Protein AF-0000000072069806 (afdb_homodimer)

Structure (mmCIF, N/CA/C/O backbone):
data_AF-0000000072069806-model_v1
#
loop_
_entity.id
_entity.type
_entity.pdbx_description
1 polymer 'Germin-like protein'
#
loop_
_atom_site.group_PDB
_atom_site.id
_atom_site.type_symbol
_atom_site.label_atom_id
_atom_site.label_alt_id
_atom_site.label_comp_id
_atom_site.label_asym_id
_atom_site.label_entity_id
_atom_site.label_seq_id
_atom_site.pdbx_PDB_ins_code
_atom_site.Cartn_x
_atom_site.Cartn_y
_atom_site.Cartn_z
_atom_site.occupancy
_atom_site.B_iso_or_equiv
_atom_site.auth_seq_id
_atom_site.auth_comp_id
_atom_site.auth_asym_id
_atom_site.auth_atom_id
_atom_site.pdbx_PDB_model_num
ATOM 1 N N . MET A 1 1 ? -45.062 -31.734 -32.281 1 33.22 1 MET A N 1
ATOM 2 C CA . MET A 1 1 ? -43.812 -31.031 -32.562 1 33.22 1 MET A CA 1
ATOM 3 C C . MET A 1 1 ? -43.281 -30.328 -31.344 1 33.22 1 MET A C 1
ATOM 5 O O . MET A 1 1 ? -43.906 -29.359 -30.859 1 33.22 1 MET A O 1
ATOM 9 N N . ALA A 1 2 ? -42.625 -31.078 -30.438 1 36.25 2 ALA A N 1
ATOM 10 C CA . ALA A 1 2 ? -42.062 -30.656 -29.156 1 36.25 2 ALA A CA 1
ATOM 11 C C . ALA A 1 2 ? -40.969 -29.625 -29.344 1 36.25 2 ALA A C 1
ATOM 13 O O . ALA A 1 2 ? -39.969 -29.875 -30 1 36.25 2 ALA A O 1
ATOM 14 N N . GLU A 1 3 ? -41.25 -28.344 -29.344 1 34.81 3 GLU A N 1
ATOM 15 C CA . GLU A 1 3 ? -40.281 -27.266 -29.375 1 34.81 3 GLU A CA 1
ATOM 16 C C . GLU A 1 3 ? -39.281 -27.391 -28.203 1 34.81 3 GLU A C 1
ATOM 18 O O . GLU A 1 3 ? -39.688 -27.422 -27.047 1 34.81 3 GLU A O 1
ATOM 23 N N . LYS A 1 4 ? -38.125 -28.062 -28.406 1 36.06 4 LYS A N 1
ATOM 24 C CA . LYS A 1 4 ? -36.969 -28 -27.5 1 36.06 4 LYS A CA 1
ATOM 25 C C . LYS A 1 4 ? -36.625 -26.562 -27.141 1 36.06 4 LYS A C 1
ATOM 27 O O . LYS A 1 4 ? -36.375 -25.734 -28.031 1 36.06 4 LYS A O 1
ATOM 32 N N . ILE A 1 5 ? -37.281 -26 -26.188 1 34.38 5 ILE A N 1
ATOM 33 C CA . ILE A 1 5 ? -36.781 -24.734 -25.641 1 34.38 5 ILE A CA 1
ATOM 34 C C . ILE A 1 5 ? -35.344 -24.891 -25.234 1 34.38 5 ILE A C 1
ATOM 36 O O . ILE A 1 5 ? -35 -25.672 -24.344 1 34.38 5 ILE A O 1
ATOM 40 N N . GLY A 1 6 ? -34.375 -24.922 -26.156 1 32.91 6 GLY A N 1
ATOM 41 C CA . GLY A 1 6 ? -32.969 -24.812 -25.828 1 32.91 6 GLY A CA 1
ATOM 42 C C . GLY A 1 6 ? -32.625 -23.641 -24.922 1 32.91 6 GLY A C 1
ATOM 43 O O . GLY A 1 6 ? -32.812 -22.484 -25.328 1 32.91 6 GLY A O 1
ATOM 44 N N . GLY A 1 7 ? -32.906 -23.734 -23.656 1 35.03 7 GLY A N 1
ATOM 45 C CA . GLY A 1 7 ? -32.438 -22.734 -22.703 1 35.03 7 GLY A CA 1
ATOM 46 C C . GLY A 1 7 ? -30.938 -22.469 -22.859 1 35.03 7 GLY A C 1
ATOM 47 O O . GLY A 1 7 ? -30.125 -23.359 -22.672 1 35.03 7 GLY A O 1
ATOM 48 N N . GLN A 1 8 ? -30.516 -21.656 -23.781 1 31.41 8 GLN A N 1
ATOM 49 C CA . GLN A 1 8 ? -29.156 -21.125 -23.781 1 31.41 8 GLN A CA 1
ATOM 50 C C . GLN A 1 8 ? -28.812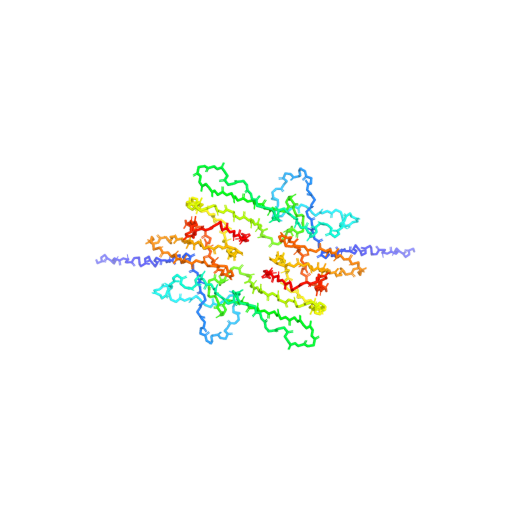 -20.547 -22.406 1 31.41 8 GLN A C 1
ATOM 52 O O . GLN A 1 8 ? -29.344 -19.5 -22.016 1 31.41 8 GLN A O 1
ATOM 57 N N . TYR A 1 9 ? -28.625 -21.344 -21.406 1 33.69 9 TYR A N 1
ATOM 58 C CA . TYR A 1 9 ? -27.938 -20.844 -20.234 1 33.69 9 TYR A CA 1
ATOM 59 C C . TYR A 1 9 ? -26.672 -20.078 -20.625 1 33.69 9 TYR A C 1
ATOM 61 O O . TYR A 1 9 ? -25.781 -20.641 -21.281 1 33.69 9 TYR A O 1
ATOM 69 N N . GLN A 1 10 ? -26.797 -18.875 -21 1 33.03 10 GLN A N 1
ATOM 70 C CA . GLN A 1 10 ? -25.578 -18.062 -21.047 1 33.03 10 GLN A CA 1
ATOM 71 C C . GLN A 1 10 ? -24.797 -18.203 -19.75 1 33.03 10 GLN A C 1
ATOM 73 O O . GLN A 1 10 ? -25.312 -17.906 -18.672 1 33.03 10 GLN A O 1
ATOM 78 N N . LEU A 1 11 ? -23.969 -19.141 -19.578 1 33.16 11 LEU A N 1
ATOM 79 C CA . LEU A 1 11 ? -22.969 -19.188 -18.5 1 33.16 11 LEU A CA 1
ATOM 80 C C . LEU A 1 11 ? -22.359 -17.812 -18.266 1 33.16 11 LEU A C 1
ATOM 82 O O . LEU A 1 11 ? -21.641 -17.297 -19.125 1 33.16 11 LEU A O 1
ATOM 86 N N . GLU A 1 12 ? -23.109 -16.938 -17.781 1 39.78 12 GLU A N 1
ATOM 87 C CA . GLU A 1 12 ? -22.406 -15.75 -17.312 1 39.78 12 GLU A CA 1
ATOM 88 C C . GLU A 1 12 ? -21.078 -16.109 -16.656 1 39.78 12 GLU A C 1
ATOM 90 O O . GLU A 1 12 ? -21.047 -16.734 -15.594 1 39.78 12 GLU A O 1
ATOM 95 N N . THR A 1 13 ? -20.141 -16.484 -17.453 1 40.59 13 THR A N 1
ATOM 96 C CA . THR A 1 13 ? -18.797 -16.734 -16.922 1 40.59 13 THR A CA 1
ATOM 97 C C . THR A 1 13 ? -18.391 -15.633 -15.953 1 40.59 13 THR A C 1
ATOM 99 O O . THR A 1 13 ? -18.297 -14.461 -16.328 1 40.59 13 THR A O 1
ATOM 102 N N . VAL A 1 14 ? -18.828 -15.648 -14.781 1 51.5 14 VAL A N 1
ATOM 103 C CA . VAL A 1 14 ? -18.328 -14.766 -13.727 1 51.5 14 VAL A CA 1
ATOM 104 C C . VAL A 1 14 ? -16.812 -14.68 -13.805 1 51.5 14 VAL A C 1
ATOM 106 O O . VAL A 1 14 ? -16.125 -15.703 -13.727 1 51.5 14 VAL A O 1
ATOM 109 N N . LEU A 1 15 ? -16.344 -13.688 -14.484 1 66.44 15 LEU A N 1
ATOM 110 C CA . LEU A 1 15 ? -14.906 -13.453 -14.57 1 66.44 15 LEU A CA 1
ATOM 111 C C . LEU A 1 15 ? -14.305 -13.242 -13.188 1 66.44 15 LEU A C 1
ATOM 113 O O . LEU A 1 15 ? -14.781 -12.414 -12.414 1 66.44 15 LEU A O 1
ATOM 117 N N . ASP A 1 16 ? -13.383 -14.078 -12.828 1 75.38 16 ASP A N 1
ATOM 118 C CA . ASP A 1 16 ? -12.688 -13.969 -11.547 1 75.38 16 ASP A CA 1
ATOM 119 C C . ASP A 1 16 ? -11.945 -12.641 -11.445 1 75.38 16 ASP A C 1
ATOM 121 O O . ASP A 1 16 ? -11.797 -12.086 -10.352 1 75.38 16 ASP A O 1
ATOM 125 N N . THR A 1 17 ? -11.438 -12.227 -12.609 1 77.88 17 THR A N 1
ATOM 126 C CA . THR A 1 17 ? -10.633 -11.008 -12.641 1 77.88 17 THR A CA 1
ATOM 127 C C . THR A 1 17 ? -11.008 -10.156 -13.844 1 77.88 17 THR A C 1
ATOM 129 O O . THR A 1 17 ? -11.586 -10.648 -14.82 1 77.88 17 THR A O 1
ATOM 132 N N . CYS A 1 18 ? -10.781 -8.836 -13.766 1 79.94 18 CYS A N 1
ATOM 133 C CA . CYS A 1 18 ? -11.016 -7.902 -14.867 1 79.94 18 CYS A CA 1
ATOM 134 C C . CYS A 1 18 ? -9.812 -6.988 -15.07 1 79.94 18 CYS A C 1
ATOM 136 O O . CYS A 1 18 ? -9.891 -5.785 -14.82 1 79.94 18 CYS A O 1
ATOM 138 N N . PRO A 1 19 ? -8.586 -7.508 -15.383 1 75.94 19 PRO A N 1
ATOM 139 C CA . PRO A 1 19 ? -7.52 -6.59 -15.789 1 75.94 19 PRO A CA 1
ATOM 140 C C . PRO A 1 19 ? -7.934 -5.676 -16.938 1 75.94 19 PRO A C 1
ATOM 142 O O . PRO A 1 19 ? -8.727 -6.074 -17.797 1 75.94 19 PRO A O 1
ATOM 145 N N . ALA A 1 20 ? -7.418 -4.547 -16.984 1 75.88 20 ALA A N 1
ATOM 146 C CA . ALA A 1 20 ? -7.84 -3.5 -17.922 1 75.88 20 ALA A CA 1
ATOM 147 C C . ALA A 1 20 ? -7.406 -3.824 -19.344 1 75.88 20 ALA A C 1
ATOM 149 O O . ALA A 1 20 ? -6.293 -4.301 -19.562 1 75.88 20 ALA A O 1
ATOM 150 N N . ALA A 1 21 ? -8.258 -3.484 -20.219 1 73.56 21 ALA A N 1
ATOM 151 C CA . ALA A 1 21 ? -7.895 -3.494 -21.641 1 73.56 21 ALA A CA 1
ATOM 152 C C . ALA A 1 21 ? -7.188 -2.201 -22.031 1 73.56 21 ALA A C 1
ATOM 154 O O . ALA A 1 21 ? -7.648 -1.107 -21.703 1 73.56 21 ALA A O 1
ATOM 155 N N . THR A 1 22 ? -5.879 -1.903 -22.016 1 66.88 22 THR A N 1
ATOM 156 C CA . THR A 1 22 ? -5.098 -0.685 -22.203 1 66.88 22 THR A CA 1
ATOM 157 C C . THR A 1 22 ? -5.32 -0.106 -23.609 1 66.88 22 THR A C 1
ATOM 159 O O . THR A 1 22 ? -4.758 0.937 -23.938 1 66.88 22 THR A O 1
ATOM 162 N N . GLY A 1 23 ? -6.25 -0.495 -24.297 1 54.47 23 GLY A N 1
ATOM 163 C CA . GLY A 1 23 ? -6.492 0.199 -25.562 1 54.47 23 GLY A CA 1
ATOM 164 C C . GLY A 1 23 ? -7.18 1.539 -25.375 1 54.47 23 GLY A C 1
ATOM 165 O O . GLY A 1 23 ? -7.613 1.876 -24.266 1 54.47 23 GLY A O 1
ATOM 166 N N . LYS A 1 24 ? -6.895 2.57 -26.281 1 42.94 24 LYS A N 1
ATOM 167 C CA . LYS A 1 24 ? -7.383 3.945 -26.297 1 42.94 24 LYS A CA 1
ATOM 168 C C . LYS A 1 24 ? -8.883 4 -26 1 42.94 24 LYS A C 1
ATOM 170 O O . LYS A 1 24 ? -9.695 4.004 -26.922 1 42.94 24 LYS A O 1
ATOM 175 N N . GLN A 1 25 ? -9.227 3.193 -25.141 1 43.94 25 GLN A N 1
ATOM 176 C CA . GLN A 1 25 ? -10.672 3.4 -25.125 1 43.94 25 GLN A CA 1
ATOM 177 C C . GLN A 1 25 ? -11.055 4.512 -24.156 1 43.94 25 GLN A C 1
ATOM 179 O O . GLN A 1 25 ? -10.422 4.672 -23.109 1 43.94 25 GLN A O 1
ATOM 184 N N . SER A 1 26 ? -11.773 5.59 -24.641 1 34.34 26 SER A N 1
ATOM 185 C CA . SER A 1 26 ? -12.242 6.883 -24.156 1 34.34 26 SER A CA 1
ATOM 186 C C . SER A 1 26 ? -13.164 6.723 -22.953 1 34.34 26 SER A C 1
ATOM 188 O O . SER A 1 26 ? -13.578 7.715 -22.344 1 34.34 26 SER A O 1
ATOM 190 N N . ILE A 1 27 ? -13.883 5.684 -22.875 1 36.09 27 ILE A N 1
ATOM 191 C CA . ILE A 1 27 ? -15 5.957 -21.969 1 36.09 27 ILE A CA 1
ATOM 192 C C . ILE A 1 27 ? -14.562 5.793 -20.531 1 36.09 27 ILE A C 1
ATOM 194 O O . ILE A 1 27 ? -13.836 4.852 -20.188 1 36.09 27 ILE A O 1
ATOM 198 N N . PHE A 1 28 ? -14.578 6.84 -19.844 1 36.28 28 PHE A N 1
ATOM 199 C CA . PHE A 1 28 ? -14.227 7.059 -18.438 1 36.28 28 PHE A CA 1
ATOM 200 C C . PHE A 1 28 ? -15.055 6.164 -17.531 1 36.28 28 PHE A C 1
ATOM 202 O O . PHE A 1 28 ? -16.234 6.449 -17.266 1 36.28 28 PHE A O 1
ATOM 209 N N . ILE A 1 29 ? -15.438 4.926 -17.781 1 41.06 29 ILE A N 1
ATOM 210 C CA . ILE A 1 29 ? -16.156 4.176 -16.75 1 41.06 29 ILE A CA 1
ATOM 211 C C . ILE A 1 29 ? -15.242 3.912 -15.562 1 41.06 29 ILE A C 1
ATOM 213 O O . ILE A 1 29 ? -14.023 3.977 -15.688 1 41.06 29 ILE A O 1
ATOM 217 N N . ASN A 1 30 ? -15.758 3.844 -14.312 1 50.47 30 ASN A N 1
ATOM 218 C CA . ASN A 1 30 ? -15.125 3.275 -13.125 1 50.47 30 ASN A CA 1
ATOM 219 C C . ASN A 1 30 ? -14.305 2.033 -13.469 1 50.47 30 ASN A C 1
ATOM 221 O O . ASN A 1 30 ? -14.867 0.96 -13.703 1 50.47 30 ASN A O 1
ATOM 225 N N . GLY A 1 31 ? -13.195 2.301 -13.688 1 64.75 31 GLY A N 1
ATOM 226 C CA . GLY A 1 31 ? -12.227 1.35 -14.203 1 64.75 31 GLY A CA 1
ATOM 227 C C . GLY A 1 31 ? -12.227 1.271 -15.719 1 64.75 31 GLY A C 1
ATOM 228 O O . GLY A 1 31 ? -12.906 2.051 -16.391 1 64.75 31 GLY A O 1
ATOM 229 N N . LEU A 1 32 ? -11.32 0.6 -16.359 1 75.94 32 LEU A N 1
ATOM 230 C CA . LEU A 1 32 ? -11.172 0.335 -17.797 1 75.94 32 LEU A CA 1
ATOM 231 C C . LEU A 1 32 ? -11.867 -0.966 -18.188 1 75.94 32 LEU A C 1
ATOM 233 O O . LEU A 1 32 ? -12.117 -1.817 -17.328 1 75.94 32 LEU A O 1
ATOM 237 N N . PRO A 1 33 ? -12.406 -0.984 -19.453 1 80.06 33 PRO A N 1
ATOM 238 C CA . PRO A 1 33 ? -12.953 -2.275 -19.891 1 80.06 33 PRO A CA 1
ATOM 239 C C . PRO A 1 33 ? -12 -3.438 -19.609 1 80.06 33 PRO A C 1
ATOM 241 O O . PRO A 1 33 ? -10.781 -3.262 -19.656 1 80.06 33 PRO A O 1
ATOM 244 N N . CYS A 1 34 ? -12.664 -4.527 -19.344 1 85.75 34 CYS A N 1
ATOM 245 C CA . CYS A 1 34 ? -11.859 -5.707 -19.062 1 85.75 34 CYS A CA 1
ATOM 246 C C . CYS A 1 34 ? -11.227 -6.258 -20.328 1 85.75 34 CYS A C 1
ATOM 248 O O . CYS A 1 34 ? -11.836 -6.223 -21.406 1 85.75 34 CYS A O 1
ATOM 250 N N . LYS A 1 35 ? -10.047 -6.867 -20.219 1 86 35 LYS A N 1
ATOM 251 C CA . LYS A 1 35 ? -9.414 -7.648 -21.281 1 86 35 LYS A CA 1
ATOM 252 C C . LYS A 1 35 ? -10.25 -8.883 -21.625 1 86 35 LYS A C 1
ATOM 254 O O . LYS A 1 35 ? -11 -9.383 -20.781 1 86 35 LYS A O 1
ATOM 259 N N . ASN A 1 36 ? -10.023 -9.258 -22.906 1 84.38 36 ASN A N 1
ATOM 260 C CA . ASN A 1 36 ? -10.5 -10.594 -23.234 1 84.38 36 ASN A CA 1
ATOM 261 C C . ASN A 1 36 ? -9.891 -11.648 -22.328 1 84.38 36 ASN A C 1
ATOM 263 O O . ASN A 1 36 ? -8.664 -11.719 -22.188 1 84.38 36 ASN A O 1
ATOM 267 N N . PRO A 1 37 ? -10.75 -12.422 -21.641 1 84.88 37 PRO A N 1
ATOM 268 C CA . PRO A 1 37 ? -10.227 -13.414 -20.688 1 84.88 37 PRO A CA 1
ATOM 269 C C . PRO A 1 37 ? -9.172 -14.328 -21.312 1 84.88 37 PRO A C 1
ATOM 271 O O . PRO A 1 37 ? -8.234 -14.75 -20.625 1 84.88 37 PRO A O 1
ATOM 274 N N . ALA A 1 38 ? -9.289 -14.617 -22.531 1 87.5 38 ALA A N 1
ATOM 275 C CA . ALA A 1 38 ? -8.391 -15.531 -23.219 1 87.5 38 ALA A CA 1
ATOM 276 C C . ALA A 1 38 ? -6.992 -14.93 -23.359 1 87.5 38 ALA A C 1
ATOM 278 O O . ALA A 1 38 ? -6.027 -15.648 -23.656 1 87.5 38 ALA A O 1
ATOM 279 N N . THR A 1 39 ? -6.852 -13.656 -23.109 1 90.56 39 THR A N 1
ATOM 280 C CA . THR A 1 39 ? -5.562 -13 -23.328 1 90.56 39 THR A CA 1
ATOM 281 C C . THR A 1 39 ? -4.941 -12.586 -22 1 90.56 39 THR A C 1
ATOM 283 O O . THR A 1 39 ? -3.865 -11.977 -21.969 1 90.56 39 THR A O 1
ATOM 286 N N . VAL A 1 40 ? -5.672 -12.859 -20.969 1 90.75 40 VAL A N 1
ATOM 287 C CA . VAL A 1 40 ? -5.168 -12.508 -19.656 1 90.75 40 VAL A CA 1
ATOM 288 C C . VAL A 1 40 ? -3.992 -13.414 -19.281 1 90.75 40 VAL A C 1
ATOM 290 O O . VAL A 1 40 ? -4.07 -14.633 -19.438 1 90.75 40 VAL A O 1
ATOM 293 N N . THR A 1 41 ? -2.893 -12.789 -18.875 1 94.56 41 THR A N 1
ATOM 294 C CA . THR A 1 41 ? -1.68 -13.516 -18.5 1 94.56 41 THR A CA 1
ATOM 295 C C . THR A 1 41 ? -1.213 -13.094 -17.109 1 94.56 41 THR A C 1
ATOM 297 O O . THR A 1 41 ? -1.656 -12.07 -16.578 1 94.56 41 THR A O 1
ATOM 300 N N . PRO A 1 42 ? -0.31 -13.867 -16.5 1 95.88 42 PRO A N 1
ATOM 301 C CA . PRO A 1 42 ? 0.223 -13.492 -15.195 1 95.88 42 PRO A CA 1
ATOM 302 C C . PRO A 1 42 ? 0.862 -12.102 -15.195 1 95.88 42 PRO A C 1
ATOM 304 O O . PRO A 1 42 ? 0.847 -11.414 -14.172 1 95.88 42 PRO A O 1
ATOM 307 N N . SER A 1 43 ? 1.383 -11.656 -16.297 1 96.56 43 SER A N 1
ATOM 308 C CA . SER A 1 43 ? 2.062 -10.367 -16.375 1 96.56 43 SER A CA 1
ATOM 309 C C . SER A 1 43 ? 1.086 -9.211 -16.188 1 96.56 43 SER A C 1
ATOM 311 O O . SER A 1 43 ? 1.494 -8.094 -15.852 1 96.56 43 SER A O 1
ATOM 313 N N . ASP A 1 44 ? -0.209 -9.477 -16.422 1 94.88 44 ASP A N 1
ATOM 314 C CA . ASP A 1 44 ? -1.224 -8.453 -16.188 1 94.88 44 ASP A CA 1
ATOM 315 C C . ASP A 1 44 ? -1.336 -8.102 -14.711 1 94.88 44 ASP A C 1
ATOM 317 O O . ASP A 1 44 ? -1.905 -7.07 -14.352 1 94.88 44 ASP A O 1
ATOM 321 N N . PHE A 1 45 ? -0.748 -8.969 -13.867 1 96.38 45 PHE A N 1
ATOM 322 C CA . PHE A 1 45 ? -0.946 -8.789 -12.438 1 96.38 45 PHE A CA 1
ATOM 323 C C . PHE A 1 45 ? 0.363 -8.414 -11.75 1 96.38 45 PHE A C 1
ATOM 325 O O . PHE A 1 45 ? 0.434 -8.367 -10.516 1 96.38 45 PHE A O 1
ATOM 332 N N . LYS A 1 46 ? 1.435 -8.148 -12.5 1 97.62 46 LYS A N 1
ATOM 333 C CA . LYS A 1 46 ? 2.73 -7.703 -11.992 1 97.62 46 LYS A CA 1
ATOM 334 C C . LYS A 1 46 ? 3.148 -6.383 -12.625 1 97.62 46 LYS A C 1
ATOM 336 O O . LYS A 1 46 ? 2.984 -6.184 -13.836 1 97.62 46 LYS A O 1
ATOM 341 N N . SER A 1 47 ? 3.625 -5.535 -11.836 1 97.44 47 SER A N 1
ATOM 342 C CA . SER A 1 47 ? 4.238 -4.316 -12.352 1 97.44 47 SER A CA 1
ATOM 343 C C . SER A 1 47 ? 5.648 -4.129 -11.805 1 97.44 47 SER A C 1
ATOM 345 O O . SER A 1 47 ? 5.898 -4.367 -10.625 1 97.44 47 SER A O 1
ATOM 347 N N . THR A 1 48 ? 6.574 -3.719 -12.625 1 97.75 48 THR A N 1
ATOM 348 C CA . THR A 1 48 ? 7.938 -3.402 -12.227 1 97.75 48 THR A CA 1
ATOM 349 C C . THR A 1 48 ? 8.195 -1.9 -12.305 1 97.75 48 THR A C 1
ATOM 351 O O . THR A 1 48 ? 9.336 -1.45 -12.188 1 97.75 48 THR A O 1
ATOM 354 N N . LYS A 1 49 ? 7.168 -1.154 -12.5 1 96.31 49 LYS A N 1
ATOM 355 C CA . LYS A 1 49 ? 7.324 0.266 -12.805 1 96.31 49 LYS A CA 1
ATOM 356 C C . LYS A 1 49 ? 7.82 1.037 -11.586 1 96.31 49 LYS A C 1
ATOM 358 O O . LYS A 1 49 ? 8.312 2.16 -11.711 1 96.31 49 LYS A O 1
ATOM 363 N N . LEU A 1 50 ? 7.664 0.447 -10.469 1 96.75 50 LEU A N 1
ATOM 364 C CA . LEU A 1 50 ? 8.062 1.148 -9.25 1 96.75 50 LEU A CA 1
ATOM 365 C C . LEU A 1 50 ? 9.398 0.625 -8.734 1 96.75 50 LEU A C 1
ATOM 367 O O . LEU A 1 50 ? 9.82 0.974 -7.633 1 96.75 50 LEU A O 1
ATOM 371 N N . SER A 1 51 ? 10.07 -0.182 -9.477 1 96.56 51 SER A N 1
ATOM 372 C CA . SER A 1 51 ? 11.258 -0.873 -8.984 1 96.56 51 SER A CA 1
ATOM 373 C C . SER A 1 51 ? 12.5 0.01 -9.086 1 96.56 51 SER A C 1
ATOM 375 O O . SER A 1 51 ? 13.531 -0.29 -8.492 1 96.56 51 SER A O 1
ATOM 377 N N . SER A 1 52 ? 12.336 1.15 -9.828 1 95.69 52 SER A N 1
ATOM 378 C CA . SER A 1 52 ? 13.5 2.008 -10.016 1 95.69 52 SER A CA 1
ATOM 379 C C . SER A 1 52 ? 13.242 3.418 -9.5 1 95.69 52 SER A C 1
ATOM 381 O O . SER A 1 52 ? 12.109 3.912 -9.57 1 95.69 52 SER A O 1
ATOM 383 N N . ARG A 1 53 ? 14.312 3.953 -9.055 1 96.81 53 ARG A N 1
ATOM 384 C CA . ARG A 1 53 ? 14.25 5.332 -8.578 1 96.81 53 ARG A CA 1
ATOM 385 C C . ARG A 1 53 ? 13.922 6.293 -9.719 1 96.81 53 ARG A C 1
ATOM 387 O O . ARG A 1 53 ? 14.43 6.133 -10.828 1 96.81 53 ARG A O 1
ATOM 394 N N . GLY A 1 54 ? 13.094 7.309 -9.414 1 97.44 54 GLY A N 1
ATOM 395 C CA . GLY A 1 54 ? 12.82 8.352 -10.383 1 97.44 54 GLY A CA 1
ATOM 396 C C . GLY A 1 54 ? 13.906 9.406 -10.453 1 97.44 54 GLY A C 1
ATOM 397 O O . GLY A 1 54 ? 14.828 9.414 -9.633 1 97.44 54 GLY A O 1
ATOM 398 N N . ASP A 1 55 ? 13.789 10.242 -11.438 1 97.75 55 ASP A N 1
ATOM 399 C CA . ASP A 1 55 ? 14.758 11.312 -11.625 1 97.75 55 ASP A CA 1
ATOM 400 C C . ASP A 1 55 ? 14.484 12.469 -10.664 1 97.75 55 ASP A C 1
ATOM 402 O O . ASP A 1 55 ? 13.477 13.172 -10.789 1 97.75 55 ASP A O 1
ATOM 406 N N . THR A 1 56 ? 15.438 12.727 -9.781 1 98.25 56 THR A N 1
ATOM 407 C CA . THR A 1 56 ? 15.242 13.758 -8.766 1 98.25 56 THR A CA 1
ATOM 408 C C . THR A 1 56 ? 16.109 14.977 -9.055 1 98.25 56 THR A C 1
ATOM 410 O O . THR A 1 56 ? 16.266 15.852 -8.203 1 98.25 56 THR A O 1
ATOM 413 N N . ASP A 1 57 ? 16.766 14.93 -10.18 1 97.75 57 ASP A N 1
ATOM 414 C CA . ASP A 1 57 ? 17.578 16.078 -10.562 1 97.75 57 ASP A CA 1
ATOM 415 C C . ASP A 1 57 ? 16.703 17.219 -11.078 1 97.75 57 ASP A C 1
ATOM 417 O O . ASP A 1 57 ? 16.609 17.453 -12.281 1 97.75 57 ASP A O 1
ATOM 421 N N . ASN A 1 58 ? 16.078 17.953 -10.289 1 97.56 58 ASN A N 1
ATOM 422 C CA . ASN A 1 58 ? 15.203 19.094 -10.539 1 97.56 58 ASN A CA 1
ATOM 423 C C . ASN A 1 58 ? 15.156 20.047 -9.352 1 97.56 58 ASN A C 1
ATOM 425 O O . ASN A 1 58 ? 15.812 19.812 -8.336 1 97.56 58 ASN A O 1
ATOM 429 N N . PHE A 1 59 ? 14.453 21.109 -9.445 1 97.06 59 PHE A N 1
ATOM 430 C CA . PHE A 1 59 ? 14.422 22.156 -8.438 1 97.06 59 PHE A CA 1
ATOM 431 C C . PHE A 1 59 ? 13.922 21.625 -7.105 1 97.06 59 PHE A C 1
ATOM 433 O O . PHE A 1 59 ? 14.414 22.016 -6.047 1 97.06 59 PHE A O 1
ATOM 440 N N . PHE A 1 60 ? 13 20.703 -7.059 1 97.69 60 PHE A N 1
ATOM 441 C CA . PHE A 1 60 ? 12.367 20.203 -5.84 1 97.69 60 PHE A CA 1
ATOM 442 C C . PHE A 1 60 ? 13.109 18.984 -5.297 1 97.69 60 PHE A C 1
ATOM 444 O O . PHE A 1 60 ? 12.812 18.516 -4.203 1 97.69 60 PHE A O 1
ATOM 451 N N . ARG A 1 61 ? 14.023 18.438 -6.055 1 98.62 61 ARG A N 1
ATOM 452 C CA . ARG A 1 61 ? 14.852 17.297 -5.688 1 98.62 61 ARG A CA 1
ATOM 453 C C . ARG A 1 61 ? 13.984 16.094 -5.324 1 98.62 61 ARG A C 1
ATOM 455 O O . ARG A 1 61 ? 14.258 15.398 -4.348 1 98.62 61 ARG A O 1
ATOM 462 N N . SER A 1 62 ? 12.844 15.969 -6.078 1 98.62 62 SER A N 1
ATOM 463 C CA . SER A 1 62 ? 11.906 14.875 -5.852 1 98.62 62 SER A CA 1
ATOM 464 C C . SER A 1 62 ? 11.281 14.406 -7.156 1 98.62 62 SER A C 1
ATOM 466 O O . SER A 1 62 ? 11.344 15.102 -8.172 1 98.62 62 SER A O 1
ATOM 468 N N . SER A 1 63 ? 10.82 13.203 -7.152 1 98.38 63 SER A N 1
ATOM 469 C CA . SER A 1 63 ? 10.109 12.617 -8.281 1 98.38 63 SER A CA 1
ATOM 470 C C . SER A 1 63 ? 9.062 11.617 -7.812 1 98.38 63 SER A C 1
ATOM 472 O O . SER A 1 63 ? 9.297 10.852 -6.875 1 98.38 63 SER A O 1
ATOM 474 N N . THR A 1 64 ? 7.898 11.703 -8.453 1 97.56 64 THR A N 1
ATOM 475 C CA . THR A 1 64 ? 6.852 10.719 -8.18 1 97.56 64 THR A CA 1
ATOM 476 C C . THR A 1 64 ? 6.492 9.945 -9.438 1 97.56 64 THR A C 1
ATOM 478 O O . THR A 1 64 ? 6.133 10.539 -10.461 1 97.56 64 THR A O 1
ATOM 481 N N . THR A 1 65 ? 6.617 8.625 -9.375 1 97.06 65 THR A N 1
ATOM 482 C CA . THR A 1 65 ? 6.188 7.715 -10.43 1 97.06 65 THR A CA 1
ATOM 483 C C . THR A 1 65 ? 4.816 7.129 -10.109 1 97.06 65 THR A C 1
ATOM 485 O O . THR A 1 65 ? 4.641 6.461 -9.086 1 97.06 65 THR A O 1
ATOM 488 N N . ILE A 1 66 ? 3.889 7.297 -11 1 95 66 ILE A N 1
ATOM 489 C CA . ILE A 1 66 ? 2.514 6.879 -10.742 1 95 66 ILE A CA 1
ATOM 490 C C . ILE A 1 66 ? 2.16 5.695 -11.641 1 95 66 ILE A C 1
ATOM 492 O O . ILE A 1 66 ? 2.518 5.672 -12.82 1 95 66 ILE A O 1
ATOM 496 N N . VAL A 1 67 ? 1.457 4.793 -11.078 1 93.75 67 VAL A N 1
ATOM 497 C CA . VAL A 1 67 ? 0.991 3.621 -11.812 1 93.75 67 VAL A CA 1
ATOM 498 C C . VAL A 1 67 ? -0.525 3.494 -11.672 1 93.75 67 VAL A C 1
ATOM 500 O O . VAL A 1 67 ? -1.049 3.404 -10.562 1 93.75 67 VAL A O 1
ATOM 503 N N . THR A 1 68 ? -1.2 3.471 -12.781 1 91.38 68 THR A N 1
ATOM 504 C CA . THR A 1 68 ? -2.646 3.293 -12.844 1 91.38 68 THR A CA 1
ATOM 505 C C . THR A 1 68 ? -3.004 2.01 -13.586 1 91.38 68 THR A C 1
ATOM 507 O O . THR A 1 68 ? -2.117 1.285 -14.047 1 91.38 68 THR A O 1
ATOM 510 N N . ALA A 1 69 ? -4.289 1.818 -13.703 1 89.44 69 ALA A N 1
ATOM 511 C CA . ALA A 1 69 ? -4.754 0.618 -14.398 1 89.44 69 ALA A CA 1
ATOM 512 C C . ALA A 1 69 ? -4.363 0.646 -15.867 1 89.44 69 ALA A C 1
ATOM 514 O O . ALA A 1 69 ? -4.305 -0.398 -16.516 1 89.44 69 ALA A O 1
ATOM 515 N N . ALA A 1 70 ? -4.059 1.776 -16.391 1 86.62 70 ALA A N 1
ATOM 516 C CA . ALA A 1 70 ? -3.617 1.891 -17.781 1 86.62 70 ALA A CA 1
ATOM 517 C C . ALA A 1 70 ? -2.227 1.289 -17.969 1 86.62 70 ALA A C 1
ATOM 519 O O . ALA A 1 70 ? -1.923 0.718 -19.016 1 86.62 70 ALA A O 1
ATOM 520 N N . ASP A 1 71 ? -1.325 1.301 -16.922 1 88.75 71 ASP A N 1
ATOM 521 C CA . ASP A 1 71 ? 0.038 0.78 -16.938 1 88.75 71 ASP A CA 1
ATOM 522 C C . ASP A 1 71 ? 0.088 -0.641 -16.375 1 88.75 71 ASP A C 1
ATOM 524 O O . ASP A 1 71 ? 0.973 -1.422 -16.734 1 88.75 71 ASP A O 1
ATOM 528 N N . PHE A 1 72 ? -0.777 -0.834 -15.578 1 93.81 72 PHE A N 1
ATOM 529 C CA . PHE A 1 72 ? -0.829 -2.045 -14.766 1 93.81 72 PHE A CA 1
ATOM 530 C C . PHE A 1 72 ? -2.246 -2.602 -14.719 1 93.81 72 PHE A C 1
ATOM 532 O O . PHE A 1 72 ? -2.984 -2.348 -13.758 1 93.81 72 PHE A O 1
ATOM 539 N N . PRO A 1 73 ? -2.607 -3.402 -15.648 1 91.81 73 PRO A N 1
ATOM 540 C CA . PRO A 1 73 ? -3.996 -3.818 -15.859 1 91.81 73 PRO A CA 1
ATOM 541 C C . PRO A 1 73 ? -4.605 -4.48 -14.625 1 91.81 73 PRO A C 1
ATOM 543 O O . PRO A 1 73 ? -5.805 -4.348 -14.375 1 91.81 73 PRO A O 1
ATOM 546 N N . GLY A 1 74 ? -3.818 -5.121 -13.82 1 91.94 74 GLY A N 1
ATOM 547 C CA . GLY A 1 74 ? -4.324 -5.82 -12.648 1 91.94 74 GLY A CA 1
ATOM 548 C C . GLY A 1 74 ? -4.922 -4.887 -11.609 1 91.94 74 GLY A C 1
ATOM 549 O O . GLY A 1 74 ? -5.633 -5.328 -10.711 1 91.94 74 GLY A O 1
ATOM 550 N N . LEU A 1 75 ? -4.629 -3.664 -11.727 1 90.75 75 LEU A N 1
ATOM 551 C CA . LEU A 1 75 ? -5.16 -2.689 -10.781 1 90.75 75 LEU A CA 1
ATOM 552 C C . LEU A 1 75 ? -6.617 -2.365 -11.094 1 90.75 75 LEU A C 1
ATOM 554 O O . LEU A 1 75 ? -7.312 -1.748 -10.281 1 90.75 75 LEU A O 1
ATOM 558 N N . ASN A 1 76 ? -6.984 -2.986 -12.188 1 85.25 76 ASN A N 1
ATOM 559 C CA . ASN A 1 76 ? -8.32 -2.615 -12.656 1 85.25 76 ASN A CA 1
ATOM 560 C C . ASN A 1 76 ? -9.391 -2.996 -11.633 1 85.25 76 ASN A C 1
ATOM 562 O O . ASN A 1 76 ? -9.305 -4.047 -11 1 85.25 76 ASN A O 1
ATOM 566 N N . THR A 1 77 ? -10.273 -2.195 -11.234 1 75.25 77 THR A N 1
ATOM 567 C CA . THR A 1 77 ? -11.461 -2.352 -10.398 1 75.25 77 THR A CA 1
ATOM 568 C C . THR A 1 77 ? -11.102 -2.271 -8.922 1 75.25 77 THR A C 1
ATOM 570 O O . THR A 1 77 ? -11.961 -2.428 -8.055 1 75.25 77 THR A O 1
ATOM 573 N N . LEU A 1 78 ? -9.758 -2.299 -8.555 1 79.94 78 LEU A N 1
ATOM 574 C CA . LEU A 1 78 ? -9.383 -2.188 -7.148 1 79.94 78 LEU A CA 1
ATOM 575 C C . LEU A 1 78 ? -9.711 -0.799 -6.605 1 79.94 78 LEU A C 1
ATOM 577 O O . LEU A 1 78 ? -9.766 -0.6 -5.391 1 79.94 78 LEU A O 1
ATOM 581 N N . GLY A 1 79 ? -9.82 0.078 -7.512 1 75.62 79 GLY A N 1
ATOM 582 C CA . GLY A 1 79 ? -10.172 1.427 -7.094 1 75.62 79 GLY A CA 1
ATOM 583 C C . GLY A 1 79 ? -9.008 2.184 -6.492 1 75.62 79 GLY A C 1
ATOM 584 O O . GLY A 1 79 ? -9.195 3.045 -5.629 1 75.62 79 GLY A O 1
ATOM 585 N N . LEU A 1 80 ? -7.812 1.779 -6.781 1 81.31 80 LEU A N 1
ATOM 586 C CA . LEU A 1 80 ? -6.672 2.504 -6.238 1 81.31 80 LEU A CA 1
ATOM 587 C C . LEU A 1 80 ? -5.574 2.656 -7.289 1 81.31 80 LEU A C 1
ATOM 589 O O . LEU A 1 80 ? -5.605 1.99 -8.328 1 81.31 80 LEU A O 1
ATOM 593 N N . SER A 1 81 ? -4.754 3.605 -7.156 1 90 81 SER A N 1
ATOM 594 C CA . SER A 1 81 ? -3.473 3.773 -7.832 1 90 81 SER A CA 1
ATOM 595 C C . SER A 1 81 ? -2.311 3.629 -6.855 1 90 81 SER A C 1
ATOM 597 O O . SER A 1 81 ? -2.488 3.77 -5.645 1 90 81 SER A O 1
ATOM 599 N N . ILE A 1 82 ? -1.184 3.277 -7.406 1 94.5 82 ILE A N 1
ATOM 600 C CA . ILE A 1 82 ? 0.014 3.174 -6.578 1 94.5 82 ILE A CA 1
ATOM 601 C C . ILE A 1 82 ? 1.111 4.074 -7.145 1 94.5 82 ILE A C 1
ATOM 603 O O . ILE A 1 82 ? 1.059 4.465 -8.312 1 94.5 82 ILE A O 1
ATOM 607 N N . ALA A 1 83 ? 2 4.434 -6.305 1 96.94 83 ALA A N 1
ATOM 608 C CA . ALA A 1 83 ? 3.064 5.336 -6.738 1 96.94 83 ALA A CA 1
ATOM 609 C C . ALA A 1 83 ? 4.316 5.156 -5.887 1 96.94 83 ALA A C 1
ATOM 611 O O . ALA A 1 83 ? 4.285 4.48 -4.855 1 96.94 83 ALA A O 1
ATOM 612 N N . ARG A 1 84 ? 5.359 5.605 -6.348 1 97.69 84 ARG A N 1
ATOM 613 C CA . ARG A 1 84 ? 6.648 5.719 -5.672 1 97.69 84 ARG A CA 1
ATOM 614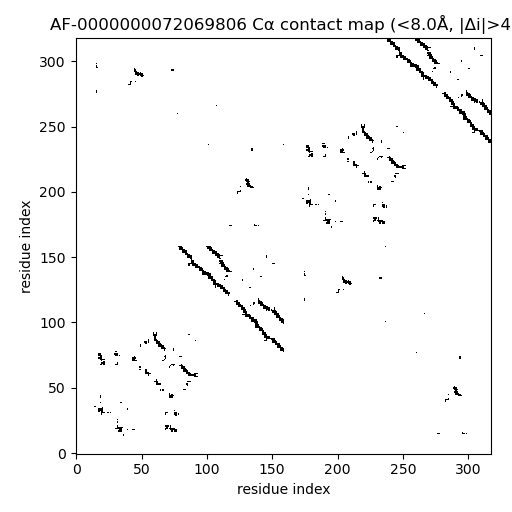 C C . ARG A 1 84 ? 7.148 7.16 -5.691 1 97.69 84 ARG A C 1
ATOM 616 O O . ARG A 1 84 ? 7.195 7.797 -6.746 1 97.69 84 ARG A O 1
ATOM 623 N N . THR A 1 85 ? 7.484 7.684 -4.598 1 98.5 85 THR A N 1
ATOM 624 C CA . THR A 1 85 ? 8.102 9 -4.492 1 98.5 85 THR A CA 1
ATOM 625 C C . THR A 1 85 ? 9.539 8.883 -4.004 1 98.5 85 THR A C 1
ATOM 627 O O . THR A 1 85 ? 9.805 8.25 -2.982 1 98.5 85 THR A O 1
ATOM 630 N N . ASP A 1 86 ? 10.398 9.492 -4.727 1 98.81 86 ASP A N 1
ATOM 631 C CA . ASP A 1 86 ? 11.812 9.578 -4.371 1 98.81 86 ASP A CA 1
ATOM 632 C C . ASP A 1 86 ? 12.203 11.008 -4.023 1 98.81 86 ASP A C 1
ATOM 634 O O . ASP A 1 86 ? 11.883 11.945 -4.762 1 98.81 86 ASP A O 1
ATOM 638 N N . LEU A 1 87 ? 12.867 11.133 -2.922 1 98.88 87 LEU A N 1
ATOM 639 C CA . LEU A 1 87 ? 13.328 12.445 -2.461 1 98.88 87 LEU A CA 1
ATOM 640 C C . LEU A 1 87 ? 14.82 12.422 -2.172 1 98.88 87 LEU A C 1
ATOM 642 O O . LEU A 1 87 ? 15.289 11.625 -1.354 1 98.88 87 LEU A O 1
ATOM 646 N N . ASP A 1 88 ? 15.594 13.312 -2.777 1 98.75 88 ASP A N 1
ATOM 647 C CA . ASP A 1 88 ? 16.969 13.539 -2.355 1 98.75 88 ASP A CA 1
ATOM 648 C C . ASP A 1 88 ? 17.016 14.367 -1.072 1 98.75 88 ASP A C 1
ATOM 650 O O . ASP A 1 88 ? 15.984 14.789 -0.554 1 98.75 88 ASP A O 1
ATOM 654 N N . VAL A 1 89 ? 18.266 14.461 -0.576 1 98.44 89 VAL A N 1
ATOM 655 C CA . VAL A 1 89 ? 18.422 15.305 0.604 1 98.44 89 VAL A CA 1
ATOM 656 C C . VAL A 1 89 ? 17.828 16.688 0.338 1 98.44 89 VAL A C 1
ATOM 658 O O . VAL A 1 89 ? 18.062 17.281 -0.719 1 98.44 89 VAL A O 1
ATOM 661 N N . ASP A 1 90 ? 16.938 17.094 1.21 1 97.62 90 ASP A N 1
ATOM 662 C CA . ASP A 1 90 ? 16.25 18.391 1.179 1 97.62 90 ASP A CA 1
ATOM 663 C C . ASP A 1 90 ? 15.148 18.391 0.118 1 97.62 90 ASP A C 1
ATOM 665 O O . ASP A 1 90 ? 14.57 19.438 -0.174 1 97.62 90 ASP A O 1
ATOM 669 N N . GLY A 1 91 ? 14.891 17.266 -0.497 1 98.62 91 GLY A N 1
ATOM 670 C CA . GLY A 1 91 ? 13.828 17.188 -1.479 1 98.62 91 GLY A CA 1
ATOM 671 C C . GLY A 1 91 ? 12.445 17.328 -0.873 1 98.62 91 GLY A C 1
ATOM 672 O O . GLY A 1 91 ? 12.242 17.047 0.309 1 98.62 91 GLY A O 1
ATOM 673 N N . LEU A 1 92 ? 11.484 17.828 -1.71 1 97.62 92 LEU A N 1
ATOM 674 C CA . LEU A 1 92 ? 10.156 18.031 -1.141 1 97.62 92 LEU A CA 1
ATOM 675 C C . LEU A 1 92 ? 9.07 17.797 -2.191 1 97.62 92 LEU A C 1
ATOM 677 O O . LEU A 1 92 ? 9.32 17.969 -3.389 1 97.62 92 LEU A O 1
ATOM 681 N N . VAL A 1 93 ? 7.984 17.266 -1.745 1 97.62 93 VAL A N 1
ATOM 682 C CA . VAL A 1 93 ? 6.727 17.281 -2.484 1 97.62 93 VAL A CA 1
ATOM 683 C C . VAL A 1 93 ? 5.898 18.5 -2.059 1 97.62 93 VAL A C 1
ATOM 685 O O . VAL A 1 93 ? 5.531 18.625 -0.888 1 97.62 93 VAL A O 1
ATOM 688 N N . LEU A 1 94 ? 5.617 19.312 -2.984 1 95.25 94 LEU A N 1
ATOM 689 C CA . LEU A 1 94 ? 4.898 20.562 -2.705 1 95.25 94 LEU A CA 1
ATOM 690 C C . LEU A 1 94 ? 3.512 20.266 -2.143 1 95.25 94 LEU A C 1
ATOM 692 O O . LEU A 1 94 ? 2.889 19.266 -2.5 1 95.25 94 LEU A O 1
ATOM 696 N N . PRO A 1 95 ? 3.1 21.25 -1.334 1 96.44 95 PRO A N 1
ATOM 697 C CA . PRO A 1 95 ? 1.737 21.078 -0.824 1 96.44 95 PRO A CA 1
ATOM 698 C C . PRO A 1 95 ? 0.701 20.953 -1.938 1 96.44 95 PRO A C 1
ATOM 700 O O . PRO A 1 95 ? 0.723 21.719 -2.898 1 96.44 95 PRO A O 1
ATOM 703 N N . GLN A 1 96 ? -0.129 19.906 -1.854 1 96.56 96 GLN A N 1
ATOM 704 C CA . GLN A 1 96 ? -1.201 19.656 -2.812 1 96.56 96 GLN A CA 1
ATOM 705 C C . GLN A 1 96 ? -2.354 18.891 -2.162 1 96.56 96 GLN A C 1
ATOM 707 O O . GLN A 1 96 ? -2.252 18.469 -1.01 1 96.56 96 GLN A O 1
ATOM 712 N N . SER A 1 97 ? -3.445 18.828 -2.895 1 94.12 97 SER A N 1
ATOM 713 C CA . SER A 1 97 ? -4.605 18.094 -2.402 1 94.12 97 SER A CA 1
ATOM 714 C C . SER A 1 97 ? -5.199 17.203 -3.488 1 94.12 97 SER A C 1
ATOM 716 O O . SER A 1 97 ? -5.016 17.469 -4.68 1 94.12 97 SER A O 1
ATOM 718 N N . HIS A 1 98 ? -5.719 16.109 -3.088 1 91.81 98 HIS A N 1
ATOM 719 C CA . HIS A 1 98 ? -6.512 15.227 -3.939 1 91.81 98 HIS A CA 1
ATOM 720 C C . HIS A 1 98 ? -7.965 15.18 -3.484 1 91.81 98 HIS A C 1
ATOM 722 O O . HIS A 1 98 ? -8.289 14.547 -2.479 1 91.81 98 HIS A O 1
ATOM 728 N N . PRO A 1 99 ? -8.875 15.805 -4.211 1 89.38 99 PRO A N 1
ATOM 729 C CA . PRO A 1 99 ? -10.258 15.961 -3.756 1 89.38 99 PRO A CA 1
ATOM 730 C C . PRO A 1 99 ? -10.984 14.625 -3.596 1 89.38 99 PRO A C 1
ATOM 732 O O . PRO A 1 99 ? -11.938 14.523 -2.82 1 89.38 99 PRO A O 1
ATOM 735 N N . ARG A 1 100 ? -10.492 13.609 -4.25 1 85.94 100 ARG A N 1
ATOM 736 C CA . ARG A 1 100 ? -11.289 12.383 -4.266 1 85.94 100 ARG A CA 1
ATOM 737 C C . ARG A 1 100 ? -10.492 11.211 -3.709 1 85.94 100 ARG A C 1
ATOM 739 O O . ARG A 1 100 ? -10.883 10.055 -3.873 1 85.94 100 ARG A O 1
ATOM 746 N N . ALA A 1 101 ? -9.32 11.523 -3.125 1 87.75 101 ALA A N 1
ATOM 747 C CA . ALA A 1 101 ? -8.516 10.359 -2.758 1 87.75 101 ALA A CA 1
ATOM 748 C C . ALA A 1 101 ? -7.789 10.594 -1.435 1 87.75 101 ALA A C 1
ATOM 750 O O . ALA A 1 101 ? -7.328 11.703 -1.158 1 87.75 101 ALA A O 1
ATOM 751 N N . SER A 1 102 ? -7.77 9.578 -0.613 1 90.75 102 SER A N 1
ATOM 752 C CA . SER A 1 102 ? -6.824 9.469 0.492 1 90.75 102 SER A CA 1
ATOM 753 C C . SER A 1 102 ? -5.527 8.805 0.046 1 90.75 102 SER A C 1
ATOM 755 O O . SER A 1 102 ? -5.5 8.102 -0.966 1 90.75 102 SER A O 1
ATOM 757 N N . GLU A 1 103 ? -4.508 9.102 0.751 1 94 103 GLU A N 1
ATOM 758 C CA . GLU A 1 103 ? -3.225 8.477 0.448 1 94 103 GLU A CA 1
ATOM 759 C C . GLU A 1 103 ? -2.668 7.738 1.663 1 94 103 GLU A C 1
ATOM 761 O O . GLU A 1 103 ? -2.793 8.211 2.793 1 94 103 GLU A O 1
ATOM 766 N N . LEU A 1 104 ? -2.164 6.59 1.428 1 95.5 104 LEU A N 1
ATOM 767 C CA . LEU A 1 104 ? -1.406 5.824 2.41 1 95.5 104 LEU A CA 1
ATOM 768 C C . LEU A 1 104 ? 0.072 5.777 2.039 1 95.5 104 LEU A C 1
ATOM 770 O O . LEU A 1 104 ? 0.435 5.242 0.989 1 95.5 104 LEU A O 1
ATOM 774 N N . PHE A 1 105 ? 0.94 6.348 2.895 1 97.06 105 PHE A N 1
ATOM 775 C CA . PHE A 1 105 ? 2.387 6.363 2.717 1 97.06 105 PHE A CA 1
ATOM 776 C C . PHE A 1 105 ? 3.031 5.18 3.428 1 97.06 105 PHE A C 1
ATOM 778 O O . PHE A 1 105 ? 2.693 4.879 4.574 1 97.06 105 PHE A O 1
ATOM 785 N N . PHE A 1 106 ? 3.912 4.555 2.785 1 97 106 PHE A N 1
ATOM 786 C CA . PHE A 1 106 ? 4.859 3.605 3.359 1 97 106 PHE A CA 1
ATOM 787 C C . PHE A 1 106 ? 6.293 4.043 3.096 1 97 106 PHE A C 1
ATOM 789 O O . PHE A 1 106 ? 6.727 4.109 1.943 1 97 106 PHE A O 1
ATOM 796 N N . VAL A 1 107 ? 7.039 4.293 4.141 1 97.94 107 VAL A N 1
ATOM 797 C CA . VAL A 1 107 ? 8.43 4.715 3.967 1 97.94 107 VAL A CA 1
ATOM 798 C C . VAL A 1 107 ? 9.328 3.488 3.82 1 97.94 107 VAL A C 1
ATOM 800 O O . VAL A 1 107 ? 9.492 2.717 4.77 1 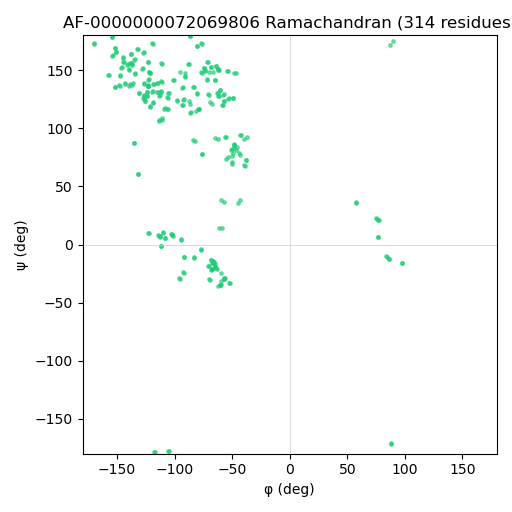97.94 107 VAL A O 1
ATOM 803 N N . SER A 1 108 ? 9.875 3.357 2.689 1 96.19 108 SER A N 1
ATOM 804 C CA . SER A 1 108 ? 10.711 2.191 2.445 1 96.19 108 SER A CA 1
ATOM 805 C C . SER A 1 108 ? 12.18 2.49 2.75 1 96.19 108 SER A C 1
ATOM 807 O O . SER A 1 108 ? 12.969 1.573 2.994 1 96.19 108 SER A O 1
ATOM 809 N N . ALA A 1 109 ? 12.562 3.752 2.705 1 96.75 109 ALA A N 1
ATOM 810 C CA . ALA A 1 109 ? 13.93 4.176 3.02 1 96.75 109 ALA A CA 1
ATOM 811 C C . ALA A 1 109 ? 13.969 5.645 3.424 1 96.75 109 ALA A C 1
ATOM 813 O O . ALA A 1 109 ? 13.211 6.461 2.895 1 96.75 109 ALA A O 1
ATOM 814 N N . GLY A 1 110 ? 14.898 5.926 4.355 1 98.06 110 GLY A N 1
ATOM 815 C CA . GLY A 1 110 ? 15.164 7.312 4.711 1 98.06 110 GLY A CA 1
ATOM 816 C C . GLY A 1 110 ? 14.258 7.828 5.812 1 98.06 110 GLY A C 1
ATOM 817 O O . GLY A 1 110 ? 13.672 7.043 6.559 1 98.06 110 GLY A O 1
ATOM 818 N N . VAL A 1 111 ? 14.367 9.156 6.008 1 98.69 111 VAL A N 1
ATOM 819 C CA . VAL A 1 111 ? 13.602 9.891 7.012 1 98.69 111 VAL A CA 1
ATOM 820 C C . VAL A 1 111 ? 12.875 11.062 6.352 1 98.69 111 VAL A C 1
ATOM 822 O O . VAL A 1 111 ? 13.492 11.852 5.629 1 98.69 111 VAL A O 1
ATOM 825 N N . VAL A 1 112 ? 11.57 11.156 6.609 1 98.81 112 VAL A N 1
ATOM 826 C CA . VAL A 1 112 ? 10.812 12.25 6.016 1 98.81 112 VAL A CA 1
ATOM 827 C C . VAL A 1 112 ? 9.898 12.875 7.07 1 98.81 112 VAL A C 1
ATOM 829 O O . VAL A 1 112 ? 9.617 12.258 8.102 1 98.81 112 VAL A O 1
ATOM 832 N N . ILE A 1 113 ? 9.508 14.078 6.801 1 98.75 113 ILE A N 1
ATOM 833 C CA . ILE A 1 113 ? 8.367 14.703 7.465 1 98.75 113 ILE A CA 1
ATOM 834 C C . ILE A 1 113 ? 7.176 14.758 6.504 1 98.75 113 ILE A C 1
ATOM 836 O O . ILE A 1 113 ? 7.309 15.211 5.367 1 98.75 113 ILE A O 1
ATOM 840 N N . ALA A 1 114 ? 6.086 14.258 6.906 1 98.69 114 ALA A N 1
ATOM 841 C CA . ALA A 1 114 ? 4.84 14.367 6.152 1 98.69 114 ALA A CA 1
ATOM 842 C C . ALA A 1 114 ? 3.719 14.93 7.023 1 98.69 114 ALA A C 1
ATOM 844 O O . ALA A 1 114 ? 3.703 14.719 8.242 1 98.69 114 ALA A O 1
ATOM 845 N N . GLY A 1 115 ? 2.824 15.57 6.391 1 98.19 115 GLY A N 1
ATOM 846 C CA . GLY A 1 115 ? 1.724 16.141 7.145 1 98.19 115 GLY A CA 1
ATOM 847 C C . GLY A 1 115 ? 0.61 16.672 6.266 1 98.19 115 GLY A C 1
ATOM 848 O O . GLY A 1 115 ? 0.728 16.672 5.035 1 98.19 115 GLY A O 1
ATOM 849 N N . PHE A 1 116 ? -0.463 17.062 6.922 1 97.5 116 PHE A N 1
ATOM 850 C CA . PHE A 1 116 ? -1.609 17.688 6.277 1 97.5 116 PHE A CA 1
ATOM 851 C C . PHE A 1 116 ? -2.23 18.734 7.191 1 97.5 116 PHE A C 1
ATOM 853 O O . PHE A 1 116 ? -1.939 18.781 8.391 1 97.5 116 PHE A O 1
ATOM 860 N N . VAL A 1 117 ? -2.973 19.594 6.605 1 97 117 VAL A N 1
ATOM 861 C CA . VAL A 1 117 ? -3.721 20.625 7.332 1 97 117 VAL A CA 1
ATOM 862 C C . VAL A 1 117 ? -5.219 20.375 7.168 1 97 117 VAL A C 1
ATOM 864 O O . VAL A 1 117 ? -5.707 20.188 6.055 1 97 117 VAL A O 1
ATOM 867 N N . ASP A 1 118 ? -5.891 20.406 8.328 1 93.31 118 ASP A N 1
ATOM 868 C CA . ASP A 1 118 ? -7.324 20.156 8.211 1 93.31 118 ASP A CA 1
ATOM 869 C C . ASP A 1 118 ? -8.078 21.453 7.914 1 93.31 118 ASP A C 1
ATOM 871 O O . ASP A 1 118 ? -7.469 22.516 7.723 1 93.31 118 ASP A O 1
ATOM 875 N N . SER A 1 119 ? -9.391 21.359 7.777 1 90.75 119 SER A N 1
ATOM 876 C CA . SER A 1 119 ? -10.211 22.484 7.363 1 90.75 119 SER A CA 1
ATOM 877 C C . SER A 1 119 ? -10.227 23.578 8.43 1 90.75 119 SER A C 1
ATOM 879 O O . SER A 1 119 ? -10.625 24.719 8.156 1 90.75 119 SER A O 1
ATOM 881 N N . LYS A 1 120 ? -9.828 23.312 9.672 1 92.06 120 LYS A N 1
ATOM 882 C CA . LYS A 1 120 ? -9.711 24.297 10.742 1 92.06 120 LYS A CA 1
ATOM 883 C C . LYS A 1 120 ? -8.297 24.844 10.836 1 92.06 120 LYS A C 1
ATOM 885 O O . LYS A 1 120 ? -7.926 25.453 11.844 1 92.06 120 LYS A O 1
ATOM 890 N N . ASN A 1 121 ? -7.508 24.422 9.922 1 93.44 121 ASN A N 1
ATOM 891 C CA . ASN A 1 121 ? -6.133 24.891 9.789 1 93.44 121 ASN A CA 1
ATOM 892 C C . ASN A 1 121 ? -5.227 24.297 10.859 1 93.44 121 ASN A C 1
ATOM 894 O O . ASN A 1 121 ? -4.238 24.906 11.258 1 93.44 121 ASN A O 1
ATOM 898 N N . GLN A 1 122 ? -5.68 23.203 11.336 1 94.31 122 GLN A N 1
ATOM 899 C CA . GLN A 1 122 ? -4.797 22.484 12.242 1 94.31 122 GLN A CA 1
ATOM 900 C C . GLN A 1 122 ? -3.807 21.609 11.461 1 94.31 122 GLN A C 1
ATOM 902 O O . GLN A 1 122 ? -4.191 20.906 10.523 1 94.31 122 GLN A O 1
ATOM 907 N N . LEU A 1 123 ? -2.545 21.703 11.945 1 97.06 123 LEU A N 1
ATOM 908 C CA . LEU A 1 123 ? -1.484 20.953 11.289 1 97.06 123 LEU A CA 1
ATOM 909 C C . LEU A 1 123 ? -1.303 19.578 11.953 1 97.06 123 LEU A C 1
ATOM 911 O O . LEU A 1 123 ? -1.14 19.5 13.172 1 97.06 123 LEU A O 1
ATOM 915 N N . PHE A 1 124 ? -1.386 18.562 11.172 1 96.81 124 PHE A N 1
ATOM 916 C CA . PHE A 1 124 ? -1.059 17.188 11.562 1 96.81 124 PHE A CA 1
ATOM 917 C C . PHE A 1 124 ? 0.197 16.703 10.852 1 96.81 124 PHE A C 1
ATOM 919 O O . PHE A 1 124 ? 0.18 16.484 9.633 1 96.81 124 PHE A O 1
ATOM 926 N N . GLN A 1 125 ? 1.331 16.578 11.562 1 98.38 125 GLN A N 1
ATOM 927 C CA . GLN A 1 125 ? 2.559 16.125 10.906 1 98.38 125 GLN A CA 1
ATOM 928 C C . GLN A 1 125 ? 3.348 15.18 11.805 1 98.38 125 GLN A C 1
ATOM 930 O O . GLN A 1 125 ? 3.229 15.234 13.031 1 98.38 125 GLN A O 1
ATOM 935 N N . LYS A 1 126 ? 4.145 14.352 11.234 1 98.69 126 LYS A N 1
ATOM 936 C CA . LYS A 1 126 ? 5.027 13.43 11.938 1 98.69 126 LYS A CA 1
ATOM 937 C C . LYS A 1 126 ? 6.328 13.211 11.164 1 98.69 126 LYS A C 1
ATOM 939 O O . LYS A 1 126 ? 6.359 13.359 9.938 1 98.69 126 LYS A O 1
ATOM 944 N N . ILE A 1 127 ? 7.332 12.914 11.898 1 98.75 127 ILE A N 1
ATOM 945 C CA . ILE A 1 127 ? 8.539 12.344 11.312 1 98.75 127 ILE A CA 1
ATOM 946 C C . ILE A 1 127 ? 8.344 10.852 11.07 1 98.75 127 ILE A C 1
ATOM 948 O O . ILE A 1 127 ? 7.879 10.125 11.953 1 98.75 127 ILE A O 1
ATOM 952 N N . LEU A 1 128 ? 8.656 10.445 9.883 1 98.56 128 LEU A N 1
ATOM 953 C CA . LEU A 1 128 ? 8.508 9.047 9.484 1 98.56 128 LEU A CA 1
ATOM 954 C C . LEU A 1 128 ? 9.852 8.438 9.109 1 98.56 128 LEU A C 1
ATOM 956 O O . LEU A 1 128 ? 10.672 9.094 8.453 1 98.56 128 LEU A O 1
ATOM 960 N N . LYS A 1 129 ? 10.055 7.242 9.539 1 98.19 129 LYS A N 1
ATOM 961 C CA . LYS A 1 129 ? 11.258 6.473 9.211 1 98.19 129 LYS A CA 1
ATOM 962 C C . LYS A 1 129 ? 10.906 5.191 8.461 1 98.19 129 LYS A C 1
ATOM 964 O O . LYS A 1 129 ? 9.727 4.875 8.281 1 98.19 129 LYS A O 1
ATOM 969 N N . GLU A 1 130 ? 11.961 4.531 8.016 1 96.31 130 GLU A N 1
ATOM 970 C CA . GLU A 1 130 ? 11.742 3.289 7.277 1 96.31 130 GLU A CA 1
ATOM 971 C C . GLU A 1 130 ? 10.789 2.363 8.023 1 96.31 130 GLU A C 1
ATOM 973 O O . GLU A 1 130 ? 10.969 2.102 9.211 1 96.31 130 GLU A O 1
ATOM 978 N N . GLY A 1 131 ? 9.75 1.938 7.34 1 95.44 131 GLY A N 1
ATOM 979 C CA . GLY A 1 131 ? 8.781 1.012 7.906 1 95.44 131 GLY A CA 1
ATOM 980 C C . GLY A 1 131 ? 7.543 1.699 8.453 1 95.44 131 GLY A C 1
ATOM 981 O O . GLY A 1 131 ? 6.531 1.049 8.719 1 95.44 131 GLY A O 1
ATOM 982 N N . ASP A 1 132 ? 7.625 2.988 8.648 1 97.31 132 ASP A N 1
ATOM 983 C CA . ASP A 1 132 ? 6.465 3.725 9.148 1 97.31 132 ASP A CA 1
ATOM 984 C C . ASP A 1 132 ? 5.414 3.895 8.055 1 97.31 132 ASP A C 1
ATOM 986 O O . ASP A 1 132 ? 5.746 3.922 6.863 1 97.31 132 ASP A O 1
ATOM 990 N N . VAL A 1 133 ? 4.16 3.994 8.492 1 97.69 133 VAL A N 1
ATOM 991 C CA . VAL A 1 133 ? 3.021 4.254 7.613 1 97.69 133 VAL A CA 1
ATOM 992 C C . VAL A 1 133 ? 2.293 5.516 8.07 1 97.69 133 VAL A C 1
ATOM 994 O O . VAL A 1 133 ? 2.197 5.785 9.273 1 97.69 133 VAL A O 1
ATOM 997 N N . PHE A 1 134 ? 1.83 6.285 7.203 1 98.06 134 PHE A N 1
ATOM 998 C CA . PHE A 1 134 ? 1.124 7.531 7.484 1 98.06 134 PHE A CA 1
ATOM 999 C C . PHE A 1 134 ? -0.063 7.703 6.543 1 98.06 134 PHE A C 1
ATOM 1001 O O . PHE A 1 134 ? 0.044 7.438 5.344 1 98.06 134 PHE A O 1
ATOM 1008 N N . VAL A 1 135 ? -1.187 8.125 7.055 1 96.62 135 VAL A N 1
ATOM 1009 C CA . VAL A 1 135 ? -2.385 8.328 6.25 1 96.62 135 VAL A CA 1
ATOM 1010 C C . VAL A 1 135 ? -2.604 9.82 6.023 1 96.62 135 VAL A C 1
ATOM 1012 O O . VAL A 1 135 ? -2.551 10.617 6.965 1 96.62 135 VAL A O 1
ATOM 1015 N N . LEU A 1 136 ? -2.803 10.117 4.781 1 95.81 136 LEU A N 1
ATOM 1016 C CA . LEU A 1 136 ? -3.23 11.461 4.383 1 95.81 136 LEU A CA 1
ATOM 1017 C C . LEU A 1 136 ? -4.695 11.453 3.961 1 95.81 136 LEU A C 1
ATOM 1019 O O . LEU A 1 136 ? -5.051 10.883 2.928 1 95.81 136 LEU A O 1
ATOM 1023 N N . PRO A 1 137 ? -5.512 12.164 4.68 1 92.88 137 PRO A N 1
ATOM 1024 C CA . PRO A 1 137 ? -6.953 12.094 4.418 1 92.88 137 PRO A CA 1
ATOM 1025 C C . PRO A 1 137 ? -7.348 12.773 3.111 1 92.88 137 PRO A C 1
ATOM 1027 O O . PRO A 1 137 ? -6.652 13.68 2.648 1 92.88 137 PRO A O 1
ATOM 1030 N N . ARG A 1 138 ? -8.461 12.352 2.623 1 91.5 138 ARG A N 1
ATOM 1031 C CA . ARG A 1 138 ? -9.008 12.844 1.363 1 91.5 138 ARG A CA 1
ATOM 1032 C C . ARG A 1 138 ? -9.266 14.352 1.433 1 91.5 138 ARG A C 1
ATOM 1034 O O . ARG A 1 138 ? -9.828 14.844 2.412 1 91.5 138 ARG A O 1
ATOM 1041 N N . GLY A 1 139 ? -8.836 15.008 0.443 1 92.69 139 GLY A N 1
ATOM 1042 C CA . GLY A 1 139 ? -9.242 16.391 0.224 1 92.69 139 GLY A CA 1
ATOM 1043 C C . GLY A 1 139 ? -8.383 17.391 0.973 1 92.69 139 GLY A C 1
ATOM 1044 O O . GLY A 1 139 ? -8.5 18.594 0.761 1 92.69 139 GLY A O 1
ATOM 1045 N N . LEU A 1 140 ? -7.574 16.984 1.876 1 94.19 140 LEU A N 1
ATOM 1046 C CA . LEU A 1 140 ? -6.816 17.906 2.715 1 94.19 140 LEU A CA 1
ATOM 1047 C C . LEU A 1 140 ? -5.457 18.219 2.094 1 94.19 140 LEU A C 1
ATOM 1049 O O . LEU A 1 140 ? -4.832 17.344 1.493 1 94.19 140 LEU A O 1
ATOM 1053 N N . LEU A 1 141 ? -5.047 19.453 2.281 1 96.75 141 LEU A N 1
ATOM 1054 C CA . LEU A 1 141 ? -3.719 19.875 1.85 1 96.75 141 LEU A CA 1
ATOM 1055 C C . LEU A 1 141 ? -2.639 19.078 2.578 1 96.75 141 LEU A C 1
ATOM 1057 O O . LEU A 1 141 ? -2.666 18.969 3.807 1 96.75 141 LEU A O 1
ATOM 1061 N N . HIS A 1 142 ? -1.719 18.484 1.816 1 97.5 142 HIS A N 1
ATOM 1062 C CA . HIS A 1 142 ? -0.667 17.688 2.445 1 97.5 142 HIS A CA 1
ATOM 1063 C C . HIS A 1 142 ? 0.684 17.953 1.784 1 97.5 142 HIS A C 1
ATOM 1065 O O . HIS A 1 142 ? 0.75 18.547 0.708 1 97.5 142 HIS A O 1
ATOM 1071 N N . PHE A 1 143 ? 1.768 17.562 2.459 1 98 143 PHE A N 1
ATOM 1072 C CA . PHE A 1 143 ? 3.137 17.797 2.012 1 98 143 PHE A CA 1
ATOM 1073 C C . PHE A 1 143 ? 4.066 16.703 2.537 1 98 143 PHE A C 1
ATOM 1075 O O . PHE A 1 143 ? 3.68 15.914 3.404 1 98 143 PHE A O 1
ATOM 1082 N N . CYS A 1 144 ? 5.246 16.641 1.976 1 98.69 144 CYS A N 1
ATOM 1083 C CA . CYS A 1 144 ? 6.289 15.719 2.404 1 98.69 144 CYS A CA 1
ATOM 1084 C C . CYS A 1 144 ? 7.672 16.281 2.102 1 98.69 144 CYS A C 1
ATOM 1086 O O . CYS A 1 144 ? 7.91 16.797 1.013 1 98.69 144 CYS A O 1
ATOM 1088 N N . VAL A 1 145 ? 8.562 16.172 3.035 1 98.62 145 VAL A N 1
ATOM 1089 C CA . VAL A 1 145 ? 9.922 16.688 2.869 1 98.62 145 VAL A CA 1
ATOM 1090 C C . VAL A 1 145 ? 10.93 15.664 3.4 1 98.62 145 VAL A C 1
ATOM 1092 O O . VAL A 1 145 ? 10.68 15.016 4.418 1 98.62 145 VAL A O 1
ATOM 1095 N N . ASN A 1 146 ? 12.008 15.484 2.645 1 98.88 146 ASN A N 1
ATOM 1096 C CA . ASN A 1 146 ? 13.109 14.695 3.18 1 98.88 146 ASN A CA 1
ATOM 1097 C C . ASN A 1 146 ? 13.797 15.406 4.344 1 98.88 146 ASN A C 1
ATOM 1099 O O . ASN A 1 146 ? 14.312 16.516 4.18 1 98.88 146 ASN A O 1
ATOM 1103 N N . ALA A 1 147 ? 13.789 14.742 5.438 1 98.44 147 ALA A N 1
ATOM 1104 C CA . ALA A 1 147 ? 14.328 15.344 6.656 1 98.44 147 ALA A CA 1
ATOM 1105 C C . ALA A 1 147 ? 15.594 14.625 7.109 1 98.44 147 ALA A C 1
ATOM 1107 O O . ALA A 1 147 ? 16.047 14.812 8.242 1 98.44 147 ALA A O 1
ATOM 1108 N N . GLY A 1 148 ? 16.062 13.742 6.328 1 98.31 148 GLY A N 1
ATOM 1109 C CA . GLY A 1 148 ? 17.266 13 6.648 1 98.31 148 GLY A CA 1
ATOM 1110 C C . GLY A 1 148 ? 18.469 13.445 5.848 1 98.31 148 GLY A C 1
ATOM 1111 O O . GLY A 1 148 ? 18.391 14.383 5.051 1 98.31 148 GLY A O 1
ATOM 1112 N N . ASN A 1 149 ? 19.609 12.742 6.09 1 98.31 149 ASN A N 1
AT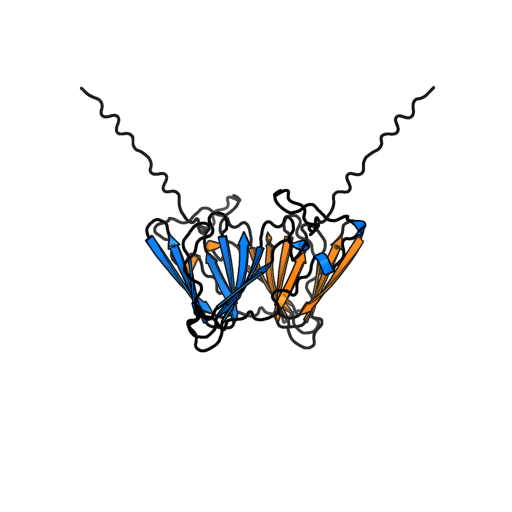OM 1113 C CA . ASN A 1 149 ? 20.859 13.07 5.418 1 98.31 149 ASN A CA 1
ATOM 1114 C C . ASN A 1 149 ? 21.141 12.117 4.262 1 98.31 149 ASN A C 1
ATOM 1116 O O . ASN A 1 149 ? 22.25 12.094 3.729 1 98.31 149 ASN A O 1
ATOM 1120 N N . GLU A 1 150 ? 20.219 11.305 3.969 1 98.5 150 GLU A N 1
ATOM 1121 C CA . GLU A 1 150 ? 20.266 10.406 2.818 1 98.5 150 GLU A CA 1
ATOM 1122 C C . GLU A 1 150 ? 18.953 10.484 2.025 1 98.5 150 GLU A C 1
ATOM 1124 O O . GLU A 1 150 ? 17.984 11.078 2.479 1 98.5 150 GLU A O 1
ATOM 1129 N N . ALA A 1 151 ? 18.969 9.898 0.83 1 98.69 151 ALA A N 1
ATOM 1130 C CA . ALA A 1 151 ? 17.75 9.867 0.011 1 98.69 151 ALA A CA 1
ATOM 1131 C C . ALA A 1 151 ? 16.641 9.094 0.714 1 98.69 151 ALA A C 1
ATOM 1133 O O . ALA A 1 151 ? 16.906 8.18 1.5 1 98.69 151 ALA A O 1
ATOM 1134 N N . ALA A 1 152 ? 15.422 9.523 0.396 1 98.69 152 ALA A N 1
ATOM 1135 C CA . ALA A 1 152 ? 14.25 8.844 0.945 1 98.69 152 ALA A CA 1
ATOM 1136 C C . ALA A 1 152 ? 13.352 8.305 -0.168 1 98.69 152 ALA A C 1
ATOM 1138 O O . ALA A 1 152 ? 13.312 8.867 -1.265 1 98.69 152 ALA A O 1
ATOM 1139 N N . THR A 1 153 ? 12.719 7.191 0.125 1 98.38 153 THR A N 1
ATOM 1140 C CA . THR A 1 153 ? 11.781 6.574 -0.803 1 98.38 153 THR A CA 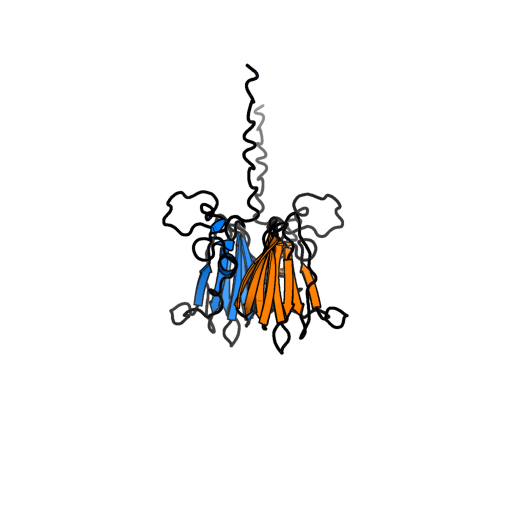1
ATOM 1141 C C . THR A 1 153 ? 10.469 6.234 -0.097 1 98.38 153 THR A C 1
ATOM 1143 O O . THR A 1 153 ? 10.477 5.613 0.969 1 98.38 153 THR A O 1
ATOM 1146 N N . ILE A 1 154 ? 9.344 6.648 -0.707 1 98.19 154 ILE A N 1
ATOM 1147 C CA . ILE A 1 154 ? 8 6.379 -0.195 1 98.19 154 ILE A CA 1
ATOM 1148 C C . ILE A 1 154 ? 7.176 5.664 -1.263 1 98.19 154 ILE A C 1
ATOM 1150 O O . ILE A 1 154 ? 7.148 6.086 -2.422 1 98.19 154 ILE A O 1
ATOM 1154 N N . PHE A 1 155 ? 6.539 4.598 -0.858 1 97.19 155 PHE A N 1
ATOM 1155 C CA . PHE A 1 155 ? 5.5 3.99 -1.683 1 97.19 155 PHE A CA 1
ATOM 1156 C C . PHE A 1 155 ? 4.113 4.391 -1.191 1 97.19 155 PHE A C 1
ATOM 1158 O O . PHE A 1 155 ? 3.887 4.496 0.015 1 97.19 155 PHE A O 1
ATOM 1165 N N . LEU A 1 156 ? 3.26 4.602 -2.145 1 95.19 156 LEU A N 1
ATOM 1166 C CA . LEU A 1 156 ? 1.952 5.066 -1.692 1 95.19 156 LEU A CA 1
ATOM 1167 C C . LEU A 1 156 ? 0.833 4.406 -2.492 1 95.19 156 LEU A C 1
ATOM 1169 O O . LEU A 1 156 ? 1.041 3.996 -3.637 1 95.19 156 LEU A O 1
ATOM 1173 N N . SER A 1 157 ? -0.254 4.246 -1.885 1 92.75 157 SER A N 1
ATOM 1174 C CA . SER A 1 157 ? -1.519 3.918 -2.535 1 92.75 157 SER A CA 1
ATOM 1175 C C . SER A 1 157 ? -2.527 5.051 -2.387 1 92.75 157 SER A C 1
ATOM 1177 O O . SER A 1 157 ? -2.576 5.715 -1.349 1 92.75 157 SER A O 1
ATOM 1179 N N . THR A 1 158 ? -3.229 5.309 -3.439 1 89 158 THR A N 1
ATOM 1180 C CA . THR A 1 158 ? -4.246 6.355 -3.457 1 89 158 THR A CA 1
ATOM 1181 C C . THR A 1 158 ? -5.621 5.766 -3.762 1 89 158 THR A C 1
ATOM 1183 O O . THR A 1 158 ? -5.777 5.004 -4.719 1 89 158 THR A O 1
ATOM 1186 N N . GLN A 1 159 ? -6.594 6.117 -2.975 1 81 159 GLN A N 1
ATOM 1187 C CA . GLN A 1 159 ? -7.918 5.523 -3.145 1 81 159 GLN A CA 1
ATOM 1188 C C . GLN A 1 159 ? -9.016 6.543 -2.875 1 81 159 GLN A C 1
ATOM 1190 O O . GLN A 1 159 ? -8.836 7.465 -2.076 1 81 159 GLN A O 1
ATOM 1195 N N . MET B 1 1 ? -45.281 39.938 19.75 1 31.75 1 MET B N 1
ATOM 1196 C CA . MET B 1 1 ? -44.25 39.094 20.297 1 31.75 1 MET B CA 1
ATOM 1197 C C . MET B 1 1 ? -43.594 38.25 19.203 1 31.75 1 MET B C 1
ATOM 1199 O O . MET B 1 1 ? -44.25 37.406 18.578 1 31.75 1 MET B O 1
ATOM 1203 N N . ALA B 1 2 ? -42.594 38.812 18.484 1 36.41 2 ALA B N 1
ATOM 1204 C CA . ALA B 1 2 ? -41.844 38.25 17.344 1 36.41 2 ALA B CA 1
ATOM 1205 C C . ALA B 1 2 ? -41.031 37.031 17.781 1 36.41 2 ALA B C 1
ATOM 1207 O O . ALA B 1 2 ? -40.188 37.156 18.688 1 36.41 2 ALA B O 1
ATOM 1208 N N . GLU B 1 3 ? -41.531 35.844 17.703 1 34.84 3 GLU B N 1
ATOM 1209 C CA . GLU B 1 3 ? -40.781 34.625 17.953 1 34.84 3 GLU B CA 1
ATOM 1210 C C . GLU B 1 3 ? -39.531 34.531 17.062 1 34.84 3 GLU B C 1
ATOM 1212 O O . GLU B 1 3 ? -39.656 34.594 15.844 1 34.84 3 GLU B O 1
ATOM 1217 N N . LYS B 1 4 ? -38.406 35 17.547 1 37.91 4 LYS B N 1
ATOM 1218 C CA . LYS B 1 4 ? -37.094 34.719 16.953 1 37.91 4 LYS B CA 1
ATOM 1219 C C . LYS B 1 4 ? -36.938 33.25 16.688 1 37.91 4 LYS B C 1
ATOM 1221 O O . LYS B 1 4 ? -37.031 32.438 17.609 1 37.91 4 LYS B O 1
ATOM 1226 N N . ILE B 1 5 ? -37.375 32.75 15.594 1 35.41 5 ILE B N 1
ATOM 1227 C CA . ILE B 1 5 ? -37 31.391 15.188 1 35.41 5 ILE B CA 1
ATOM 1228 C C . ILE B 1 5 ? -35.469 31.266 15.148 1 35.41 5 ILE B C 1
ATOM 1230 O O . ILE B 1 5 ? -34.812 31.953 14.359 1 35.41 5 ILE B O 1
ATOM 1234 N N . GLY B 1 6 ? -34.781 31.203 16.281 1 33.47 6 GLY B N 1
ATOM 1235 C CA . GLY B 1 6 ? -33.344 30.859 16.328 1 33.47 6 GLY B CA 1
ATOM 1236 C C . GLY B 1 6 ? -33.031 29.594 15.531 1 33.47 6 GLY B C 1
ATOM 1237 O O . GLY B 1 6 ? -33.5 28.516 15.859 1 33.47 6 GLY B O 1
ATOM 1238 N N . GLY B 1 7 ? -32.938 29.688 14.219 1 35.06 7 GLY B N 1
ATOM 1239 C CA . GLY B 1 7 ? -32.438 28.578 13.43 1 35.06 7 GLY B CA 1
ATOM 1240 C C . GLY B 1 7 ? -31.109 28.047 13.945 1 35.06 7 GLY B C 1
ATOM 1241 O O . GLY B 1 7 ? -30.109 28.75 13.969 1 35.06 7 GLY B O 1
ATOM 1242 N N . GLN B 1 8 ? -31.094 27.219 14.953 1 31.2 8 GLN B N 1
ATOM 1243 C CA . GLN B 1 8 ? -29.906 26.453 15.289 1 31.2 8 GLN B CA 1
ATOM 1244 C C . GLN B 1 8 ? -29.344 25.734 14.062 1 31.2 8 GLN B C 1
ATOM 1246 O O . GLN B 1 8 ? -29.953 24.797 13.562 1 31.2 8 GLN B O 1
ATOM 1251 N N . TYR B 1 9 ? -28.797 26.438 13.117 1 32.91 9 TYR B N 1
ATOM 1252 C CA . TYR B 1 9 ? -27.938 25.75 12.156 1 32.91 9 TYR B CA 1
ATOM 1253 C C . TYR B 1 9 ? -26.969 24.812 12.875 1 32.91 9 TYR B C 1
ATOM 1255 O O . TYR B 1 9 ? -26.203 25.234 13.742 1 32.91 9 TYR B O 1
ATOM 1263 N N . GLN B 1 10 ? -27.391 23.641 13.188 1 32.59 10 GLN B N 1
ATOM 1264 C CA . GLN B 1 10 ? -26.406 22.641 13.539 1 32.59 10 GLN B CA 1
ATOM 1265 C C . GLN B 1 10 ? -25.266 22.594 12.516 1 32.59 10 GLN B C 1
ATOM 1267 O O . GLN B 1 10 ? -25.5 22.375 11.328 1 32.59 10 GLN B O 1
ATOM 1272 N N . LEU B 1 11 ? -24.281 23.375 12.609 1 33.22 11 LEU B N 1
ATOM 1273 C CA . LEU B 1 11 ? -23.031 23.219 11.867 1 33.22 11 LEU B CA 1
ATOM 1274 C C . LEU B 1 11 ? -22.641 21.75 11.781 1 33.22 11 LEU B C 1
ATOM 1276 O O . LEU B 1 11 ? -22.281 21.141 12.797 1 33.22 11 LEU B O 1
ATOM 1280 N N . GLU B 1 12 ? -23.375 21.031 11.102 1 39.62 12 GLU B N 1
ATOM 1281 C CA . GLU B 1 12 ? -22.812 19.719 10.812 1 39.62 12 GLU B CA 1
ATOM 1282 C C . GLU B 1 12 ? -21.312 19.812 10.555 1 39.62 12 GLU B C 1
ATOM 1284 O O . GLU B 1 12 ? -20.891 20.406 9.555 1 39.62 12 GLU B O 1
ATOM 1289 N N . THR B 1 13 ? -20.562 20.031 11.578 1 40.66 13 THR B N 1
ATOM 1290 C CA . THR B 1 13 ? -19.109 20.016 11.445 1 40.66 13 THR B CA 1
ATOM 1291 C C . THR B 1 13 ? -18.656 18.844 10.586 1 40.66 13 THR B C 1
ATOM 1293 O O . THR B 1 13 ? -18.875 17.672 10.945 1 40.66 13 THR B O 1
ATOM 1296 N N . VAL B 1 14 ? -18.781 18.906 9.328 1 51.78 14 VAL B N 1
ATOM 1297 C CA . VAL B 1 14 ? -18.188 17.922 8.422 1 51.78 14 VAL B CA 1
ATOM 1298 C C . VAL B 1 14 ? -16.766 17.609 8.875 1 51.78 14 VAL B C 1
ATOM 1300 O O . VAL B 1 14 ? -15.922 18.5 8.992 1 51.78 14 VAL B O 1
ATOM 1303 N N . LEU B 1 15 ? -16.656 16.578 9.648 1 66.06 15 LEU B N 1
ATOM 1304 C CA . LEU B 1 15 ? -15.352 16.109 10.102 1 66.06 15 LEU B CA 1
ATOM 1305 C C . LEU B 1 15 ? -14.461 15.766 8.906 1 66.06 15 LEU B C 1
ATOM 1307 O O . LEU B 1 15 ? -14.867 15.008 8.031 1 66.06 15 LEU B O 1
ATOM 1311 N N . ASP B 1 16 ? -13.352 16.422 8.797 1 75.12 16 ASP B N 1
ATOM 1312 C CA . ASP B 1 16 ? -12.391 16.156 7.734 1 75.12 16 ASP B CA 1
ATOM 1313 C C . ASP B 1 16 ? -11.898 14.711 7.797 1 75.12 16 ASP B C 1
ATOM 1315 O O . ASP B 1 16 ? -11.578 14.109 6.766 1 75.12 16 ASP B O 1
ATOM 1319 N N . THR B 1 17 ? -11.789 14.25 9.031 1 77.88 17 THR B N 1
ATOM 1320 C CA . THR B 1 17 ? -11.258 12.906 9.242 1 77.88 17 THR B CA 1
ATOM 1321 C C . THR B 1 17 ? -12.078 12.156 10.297 1 77.88 17 THR B C 1
ATOM 1323 O O . THR B 1 17 ? -12.773 12.773 11.102 1 77.88 17 THR B O 1
ATOM 1326 N N . CYS B 1 18 ? -12.07 10.82 10.242 1 80.12 18 CYS B N 1
ATOM 1327 C CA . CYS B 1 18 ? -12.734 9.969 11.219 1 80.12 18 CYS B CA 1
ATOM 1328 C C . CYS B 1 18 ? -11.805 8.859 11.703 1 80.12 18 CYS B C 1
ATOM 1330 O O . CYS B 1 18 ? -12.031 7.688 11.406 1 80.12 18 CYS B O 1
ATOM 1332 N N . PRO B 1 19 ? -10.648 9.164 12.336 1 75.75 19 PRO B N 1
ATOM 1333 C CA . PRO B 1 19 ? -9.906 8.086 12.977 1 75.75 19 PRO B CA 1
ATOM 1334 C C . PRO B 1 19 ? -10.75 7.285 13.961 1 75.75 19 PRO B C 1
ATOM 1336 O O . PRO B 1 19 ? -11.648 7.84 14.602 1 75.75 19 PRO B O 1
ATOM 1339 N N . ALA B 1 20 ? -10.477 6.082 14.117 1 75.38 20 ALA B N 1
ATOM 1340 C CA . ALA B 1 20 ? -11.297 5.148 14.883 1 75.38 20 ALA B CA 1
ATOM 1341 C C . ALA B 1 20 ? -11.188 5.422 16.375 1 75.38 20 ALA B C 1
ATOM 1343 O O . ALA B 1 20 ? -10.102 5.699 16.891 1 75.38 20 ALA B O 1
ATOM 1344 N N . ALA B 1 21 ? -12.289 5.281 17.016 1 74.31 21 ALA B N 1
ATOM 1345 C CA . ALA B 1 21 ? -12.305 5.246 18.484 1 74.31 21 ALA B CA 1
ATOM 1346 C C . ALA B 1 21 ? -11.969 3.852 19 1 74.31 21 ALA B C 1
ATOM 1348 O O . ALA B 1 21 ? -12.539 2.859 18.531 1 74.31 21 ALA B O 1
ATOM 1349 N N . THR B 1 22 ? -10.781 3.322 19.281 1 66.5 22 THR B N 1
ATOM 1350 C CA . THR B 1 22 ? -10.312 1.982 19.625 1 66.5 22 THR B CA 1
ATOM 1351 C C . THR B 1 22 ? -11 1.477 20.891 1 66.5 22 THR B C 1
ATOM 1353 O O . THR B 1 22 ? -10.719 0.367 21.359 1 66.5 22 THR B O 1
ATOM 1356 N N . GLY B 1 23 ? -11.992 2.035 21.344 1 54.34 23 GLY B N 1
ATOM 1357 C CA . GLY B 1 23 ? -12.68 1.417 22.469 1 54.34 23 GLY B CA 1
ATOM 1358 C C . GLY B 1 23 ? -13.523 0.225 22.062 1 54.34 23 GLY B C 1
ATOM 1359 O O . GLY B 1 23 ? -13.703 -0.043 20.875 1 54.34 23 GLY B O 1
ATOM 1360 N N . LYS B 1 24 ? -13.688 -0.852 22.969 1 42.72 24 LYS B N 1
ATOM 1361 C CA . LYS B 1 24 ? -14.383 -2.123 22.797 1 42.72 24 LYS B CA 1
ATOM 1362 C C . LYS B 1 24 ? -15.742 -1.924 22.125 1 42.72 24 LYS B C 1
ATOM 1364 O O . LYS B 1 24 ? -16.766 -1.836 22.797 1 42.72 24 LYS B O 1
ATOM 1369 N N . GLN B 1 25 ? -15.734 -1.032 21.281 1 43 25 GLN B N 1
ATOM 1370 C CA . GLN B 1 25 ? -17.141 -1.006 20.875 1 43 25 GLN B CA 1
ATOM 1371 C C . GLN B 1 25 ? -17.406 -2.016 19.766 1 43 25 GLN B C 1
ATOM 1373 O O . GLN B 1 25 ? -16.562 -2.227 18.891 1 43 25 GLN B O 1
ATOM 1378 N N . SER B 1 26 ? -18.344 -3.016 20 1 34.09 26 SER B N 1
ATOM 1379 C CA . SER B 1 26 ? -18.828 -4.211 19.312 1 34.09 26 SER B CA 1
ATOM 1380 C C . SER B 1 26 ? -19.422 -3.861 17.953 1 34.09 26 SER B C 1
ATOM 1382 O O . SER B 1 26 ? -19.859 -4.746 17.219 1 34.09 26 SER B O 1
ATOM 1384 N N . ILE B 1 27 ? -19.859 -2.688 17.766 1 35.97 27 ILE B N 1
ATOM 1385 C CA . ILE B 1 27 ? -20.781 -2.727 16.625 1 35.97 27 ILE B CA 1
ATOM 1386 C C . ILE B 1 27 ? -19.984 -2.744 15.32 1 35.97 27 ILE B C 1
ATOM 1388 O O . ILE B 1 27 ? -19 -2.025 15.18 1 35.97 27 ILE B O 1
ATOM 1392 N N . PHE B 1 28 ? -20.125 -3.777 14.617 1 36 28 PHE B N 1
ATOM 1393 C CA . PHE B 1 28 ? -19.516 -4.137 13.344 1 36 28 PHE B CA 1
ATOM 1394 C C . PHE B 1 28 ? -19.875 -3.113 12.273 1 36 28 PHE B C 1
ATOM 1396 O O . PHE B 1 28 ? -20.969 -3.137 11.727 1 36 28 PHE B O 1
ATOM 1403 N N . ILE B 1 29 ? -19.969 -1.812 12.445 1 41.69 29 ILE B N 1
ATOM 1404 C CA . ILE B 1 29 ? -20.234 -0.943 11.305 1 41.69 29 ILE B CA 1
ATOM 1405 C C . ILE B 1 29 ? -19 -0.899 10.398 1 41.69 29 ILE B C 1
ATOM 1407 O O . ILE B 1 29 ? -17.891 -1.204 10.844 1 41.69 29 ILE B O 1
ATOM 1411 N N . ASN B 1 30 ? -19.156 -0.733 9.07 1 51.53 30 ASN B N 1
ATOM 1412 C CA . ASN B 1 30 ? -18.125 -0.325 8.125 1 51.53 30 ASN B CA 1
ATOM 1413 C C . ASN B 1 30 ? -17.219 0.75 8.711 1 51.53 30 ASN B C 1
ATOM 1415 O O . ASN B 1 30 ? -17.578 1.927 8.742 1 51.53 30 ASN B O 1
ATOM 1419 N N . GLY B 1 31 ? -16.312 0.272 9.242 1 65.38 31 GLY B N 1
ATOM 1420 C CA . GLY B 1 31 ? -15.352 1.036 10.039 1 65.38 31 GLY B CA 1
ATOM 1421 C C . GLY B 1 31 ? -15.742 1.137 11.5 1 65.38 31 GLY B C 1
ATOM 1422 O O . GLY B 1 31 ? -16.688 0.484 11.945 1 65.38 31 GLY B O 1
ATOM 1423 N N . LEU B 1 32 ? -14.945 1.705 12.383 1 76.75 32 LEU B N 1
ATOM 1424 C CA . LEU B 1 32 ? -15.133 1.963 13.812 1 76.75 32 LEU B CA 1
ATOM 1425 C C . LEU B 1 32 ? -15.656 3.377 14.039 1 76.75 32 LEU B C 1
ATOM 1427 O O . LEU B 1 32 ? -15.516 4.242 13.172 1 76.75 32 LEU B O 1
ATOM 1431 N N . PRO B 1 33 ? -16.484 3.527 15.156 1 80.19 33 PRO B N 1
ATOM 1432 C CA . PRO B 1 33 ? -16.875 4.906 15.461 1 80.19 33 PRO B CA 1
ATOM 1433 C C . PRO B 1 33 ? -15.688 5.867 15.461 1 80.19 33 PRO B C 1
ATOM 1435 O O . PRO B 1 33 ? -14.57 5.477 15.812 1 80.19 33 PRO B O 1
ATOM 1438 N N . CYS B 1 34 ? -16.047 7.039 15.07 1 85.94 34 CYS B N 1
ATOM 1439 C CA . CYS B 1 34 ? -14.992 8.047 15.031 1 85.94 34 CYS B CA 1
ATOM 1440 C C . CYS B 1 34 ? -14.617 8.5 16.438 1 85.94 34 CYS B C 1
ATOM 1442 O O . CYS B 1 34 ? -15.477 8.594 17.312 1 85.94 34 CYS B O 1
ATOM 1444 N N . LYS B 1 35 ? -13.352 8.898 16.641 1 86.31 35 LYS B N 1
ATOM 1445 C CA . LYS B 1 35 ? -12.875 9.578 17.844 1 86.31 35 LYS B CA 1
ATOM 1446 C C . LYS B 1 35 ? -13.539 10.945 18 1 86.31 35 LYS B C 1
ATOM 1448 O O . LYS B 1 35 ? -13.953 11.555 17 1 86.31 35 LYS B O 1
ATOM 1453 N N . ASN B 1 36 ? -13.578 11.305 19.297 1 84.88 36 ASN B N 1
ATOM 1454 C CA . ASN B 1 36 ? -13.883 12.711 19.531 1 84.88 36 ASN B CA 1
ATOM 1455 C C . ASN B 1 36 ? -12.875 13.617 18.828 1 84.88 36 ASN B C 1
ATOM 1457 O O . ASN B 1 36 ? -11.664 13.469 19 1 84.88 36 ASN B O 1
ATOM 1461 N N . PRO B 1 37 ? -13.375 14.523 17.969 1 84.94 37 PRO B N 1
ATOM 1462 C CA . PRO B 1 37 ? -12.461 15.383 17.203 1 84.94 37 PRO B CA 1
ATOM 1463 C C . PRO B 1 37 ? -11.453 16.109 18.094 1 84.94 37 PRO B C 1
ATOM 1465 O O . PRO B 1 37 ? -10.312 16.344 17.688 1 84.94 37 PRO B O 1
ATOM 1468 N N . ALA B 1 38 ? -11.82 16.453 19.266 1 87.81 38 ALA B N 1
ATOM 1469 C CA . ALA B 1 38 ? -10.969 17.203 20.188 1 87.81 38 ALA B CA 1
ATOM 1470 C C . ALA B 1 38 ? -9.789 16.359 20.656 1 87.81 38 ALA B C 1
ATOM 1472 O O . ALA B 1 38 ? -8.812 16.891 21.188 1 87.81 38 ALA B O 1
ATOM 1473 N N . THR B 1 39 ? -9.812 15.07 20.422 1 90.75 39 THR B N 1
ATOM 1474 C CA . THR B 1 39 ? -8.766 14.203 20.938 1 90.75 39 THR B CA 1
ATOM 1475 C C . THR B 1 39 ? -7.91 13.641 19.812 1 90.75 39 THR B C 1
ATOM 1477 O O . THR B 1 39 ? -6.992 12.859 20.047 1 90.75 39 THR B O 1
ATOM 1480 N N . VAL B 1 40 ? -8.297 14.031 18.625 1 90.88 40 VAL B N 1
ATOM 1481 C CA . VAL B 1 40 ? -7.547 13.555 17.469 1 90.88 40 VAL B CA 1
ATOM 1482 C C . VAL B 1 40 ? -6.176 14.227 17.422 1 90.88 40 VAL B C 1
ATOM 1484 O O . VAL B 1 40 ? -6.066 15.445 17.578 1 90.88 40 VAL B O 1
ATOM 1487 N N . THR B 1 41 ? -5.141 13.414 17.281 1 94.75 41 THR B N 1
ATOM 1488 C CA . THR B 1 41 ? -3.762 13.891 17.25 1 94.75 41 THR B CA 1
ATOM 1489 C C . THR B 1 41 ? -3.039 13.367 16.016 1 94.75 41 THR B C 1
ATOM 1491 O O . THR B 1 41 ? -3.512 12.43 15.367 1 94.75 41 THR B O 1
ATOM 1494 N N . PRO B 1 42 ? -1.891 13.938 15.672 1 96 42 PRO B N 1
ATOM 1495 C CA . PRO B 1 42 ? -1.12 13.438 14.531 1 96 42 PRO B CA 1
ATOM 1496 C C . PRO B 1 42 ? -0.766 11.961 14.664 1 96 42 PRO B C 1
ATOM 1498 O O . PRO B 1 42 ? -0.648 11.258 13.648 1 96 42 PRO B O 1
ATOM 1501 N N . SER B 1 43 ? -0.626 11.445 15.852 1 96.62 43 SER B N 1
ATOM 1502 C CA . SER B 1 43 ? -0.235 10.062 16.062 1 96.62 43 SER B CA 1
ATOM 1503 C C . SER B 1 43 ? -1.321 9.102 15.602 1 96.62 43 SER B C 1
ATOM 1505 O O . SER B 1 43 ? -1.051 7.922 15.344 1 96.62 43 SER B O 1
ATOM 1507 N N . ASP B 1 44 ? -2.557 9.602 15.508 1 95.06 44 ASP B N 1
ATOM 1508 C CA . ASP B 1 44 ? -3.65 8.773 15.016 1 95.06 44 ASP B CA 1
ATOM 1509 C C . ASP B 1 44 ? -3.449 8.414 13.539 1 95.06 44 ASP B C 1
ATOM 1511 O O . ASP B 1 44 ? -4.09 7.5 13.023 1 95.06 44 ASP B O 1
ATOM 1515 N N . PHE B 1 45 ? -2.518 9.133 12.898 1 96.44 45 PHE B N 1
ATOM 1516 C CA . PHE B 1 45 ? -2.375 8.961 11.461 1 96.44 45 PHE B CA 1
ATOM 1517 C C . PHE B 1 45 ? -1.025 8.344 11.117 1 96.44 45 PHE B C 1
ATOM 1519 O O . PHE B 1 45 ? -0.657 8.25 9.945 1 96.44 45 PHE B O 1
ATOM 1526 N N . LYS B 1 46 ? -0.248 7.906 12.102 1 97.69 46 LYS B N 1
ATOM 1527 C CA . LYS B 1 46 ? 1.032 7.223 11.93 1 97.69 46 LYS B CA 1
ATOM 1528 C C . LYS B 1 46 ? 1.026 5.863 12.617 1 97.69 46 LYS B C 1
ATOM 1530 O O . LYS B 1 46 ? 0.529 5.727 13.734 1 97.69 46 LYS B O 1
ATOM 1535 N N . SER B 1 47 ? 1.525 4.922 11.953 1 97.5 47 SER B N 1
ATOM 1536 C CA . SER B 1 47 ? 1.754 3.625 12.586 1 97.5 47 SER B CA 1
ATOM 1537 C C . SER B 1 47 ? 3.199 3.17 12.406 1 97.5 47 SER B C 1
ATOM 1539 O O . SER B 1 47 ? 3.777 3.332 11.328 1 97.5 47 SER B O 1
ATOM 1541 N N . THR B 1 48 ? 3.787 2.621 13.414 1 97.75 48 THR B N 1
ATOM 1542 C CA . THR B 1 48 ? 5.129 2.051 13.359 1 97.75 48 THR B CA 1
ATOM 1543 C C . THR B 1 48 ? 5.074 0.53 13.469 1 97.75 48 THR B C 1
ATOM 1545 O O . THR B 1 48 ? 6.109 -0.123 13.641 1 97.75 48 THR B O 1
ATOM 1548 N N . LYS B 1 49 ? 3.926 -0.016 13.375 1 96.38 49 LYS B N 1
ATOM 1549 C CA . LYS B 1 49 ? 3.736 -1.433 13.68 1 96.38 49 LYS B CA 1
ATOM 1550 C C . LYS B 1 49 ? 4.375 -2.311 12.609 1 96.38 49 LYS B C 1
ATOM 1552 O O . LYS B 1 49 ? 4.605 -3.502 12.828 1 96.38 49 LYS B O 1
ATOM 1557 N N . LEU B 1 50 ? 4.621 -1.729 11.508 1 96.81 50 LEU B N 1
ATOM 1558 C CA . LEU B 1 50 ? 5.18 -2.518 10.414 1 96.81 50 LEU B CA 1
ATOM 1559 C C . LEU B 1 50 ? 6.676 -2.262 10.266 1 96.81 50 LEU B C 1
ATOM 1561 O O . LEU B 1 50 ? 7.297 -2.705 9.297 1 96.81 50 LEU B O 1
ATOM 1565 N N . SER B 1 51 ? 7.273 -1.57 11.172 1 96.62 51 SER B N 1
ATOM 1566 C CA . SER B 1 51 ? 8.648 -1.115 11.008 1 96.62 51 SER B CA 1
ATOM 1567 C C . SER B 1 51 ? 9.641 -2.203 11.406 1 96.62 51 SER B C 1
ATOM 1569 O O . SER B 1 51 ? 10.836 -2.105 11.102 1 96.62 51 SER B O 1
ATOM 1571 N N . SER B 1 52 ? 9.094 -3.289 12.055 1 95.75 52 SER B N 1
ATOM 1572 C CA . SER B 1 52 ? 10 -4.336 12.516 1 95.75 52 SER B CA 1
ATOM 1573 C C . SER B 1 52 ? 9.625 -5.691 11.922 1 95.75 52 SER B C 1
ATOM 1575 O O . SER B 1 52 ? 8.445 -5.969 11.688 1 95.75 52 SER B O 1
ATOM 1577 N N . ARG B 1 53 ? 10.664 -6.418 11.75 1 96.88 53 ARG B N 1
ATOM 1578 C CA . ARG B 1 53 ? 10.477 -7.773 11.25 1 96.88 53 ARG B CA 1
ATOM 1579 C C . ARG B 1 53 ? 9.703 -8.625 12.25 1 96.88 53 ARG B C 1
ATOM 1581 O O . ARG B 1 53 ? 9.922 -8.531 13.453 1 96.88 53 ARG B O 1
ATOM 1588 N N . GLY B 1 54 ? 8.805 -9.484 11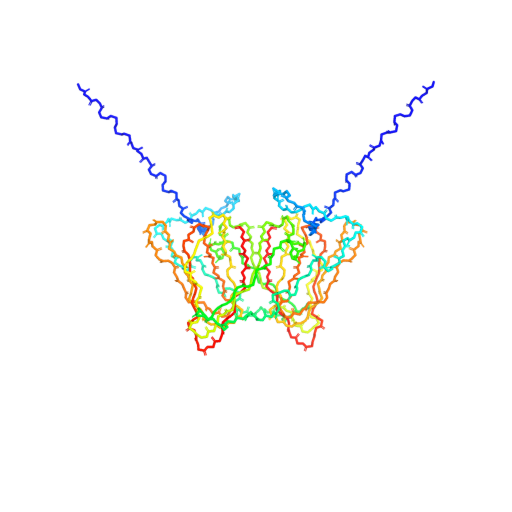.711 1 97.5 54 GLY B N 1
ATOM 1589 C CA . GLY B 1 54 ? 8.102 -10.438 12.555 1 97.5 54 GLY B CA 1
ATOM 1590 C C . GLY B 1 54 ? 8.93 -11.664 12.883 1 97.5 54 GLY B C 1
ATOM 1591 O O . GLY B 1 54 ? 10.008 -11.859 12.328 1 97.5 54 GLY B O 1
ATOM 1592 N N . ASP B 1 55 ? 8.398 -12.438 13.773 1 97.75 55 ASP B N 1
ATOM 1593 C CA . ASP B 1 55 ? 9.078 -13.672 14.18 1 97.75 55 ASP B CA 1
ATOM 1594 C C . ASP B 1 55 ? 8.859 -14.781 13.156 1 97.75 55 ASP B C 1
ATOM 1596 O O . ASP B 1 55 ? 7.746 -15.281 13 1 97.75 55 ASP B O 1
ATOM 1600 N N . THR B 1 56 ? 9.945 -15.227 12.531 1 98.25 56 THR B N 1
ATOM 1601 C CA . THR B 1 56 ? 9.836 -16.219 11.477 1 98.25 56 THR B CA 1
ATOM 1602 C C . THR B 1 56 ? 10.375 -17.578 11.953 1 98.25 56 THR B C 1
ATOM 1604 O O . THR B 1 56 ? 10.578 -18.484 11.148 1 98.25 56 THR B O 1
ATOM 1607 N N . ASP B 1 57 ? 10.711 -17.625 13.203 1 97.75 57 ASP B N 1
ATOM 1608 C CA . ASP B 1 57 ? 11.172 -18.891 13.758 1 97.75 57 ASP B CA 1
ATOM 1609 C C . ASP B 1 57 ? 10 -19.844 14 1 97.75 57 ASP B C 1
ATOM 1611 O O . ASP B 1 57 ? 9.57 -20.016 15.141 1 97.75 57 ASP B O 1
ATOM 1615 N N . ASN B 1 58 ? 9.484 -20.469 13.07 1 97.62 58 ASN B N 1
ATOM 1616 C CA . ASN B 1 58 ? 8.375 -21.406 13.07 1 97.62 58 ASN B CA 1
ATOM 1617 C C . ASN B 1 58 ? 8.461 -22.375 11.891 1 97.62 58 ASN B C 1
ATOM 1619 O O . ASN B 1 58 ? 9.383 -22.281 11.078 1 97.62 58 ASN B O 1
ATOM 1623 N N . PHE B 1 59 ? 7.574 -23.281 11.758 1 97.12 59 PHE B N 1
ATOM 1624 C CA . PHE B 1 59 ? 7.609 -24.344 10.758 1 97.12 59 PHE B CA 1
ATOM 1625 C C . PHE B 1 59 ? 7.566 -23.75 9.352 1 97.12 59 PHE B C 1
ATOM 1627 O O . PHE B 1 59 ? 8.234 -24.25 8.445 1 97.12 59 PHE B O 1
ATOM 1634 N N . PHE B 1 60 ? 6.859 -22.688 9.102 1 97.75 60 PHE B N 1
ATOM 1635 C CA . PHE B 1 60 ? 6.656 -22.125 7.773 1 97.75 60 PHE B CA 1
ATOM 1636 C C . PHE B 1 60 ? 7.719 -21.078 7.461 1 97.75 60 PHE B C 1
ATOM 1638 O O . PHE B 1 60 ? 7.797 -20.578 6.336 1 97.75 60 PHE B O 1
ATOM 1645 N N . ARG B 1 61 ? 8.5 -20.672 8.445 1 98.62 61 ARG B N 1
ATOM 1646 C CA . ARG B 1 61 ? 9.586 -19.703 8.32 1 98.62 61 ARG B CA 1
ATOM 1647 C C . ARG B 1 61 ? 9.07 -18.375 7.777 1 98.62 61 ARG B C 1
ATOM 1649 O O . ARG B 1 61 ? 9.703 -17.766 6.918 1 98.62 61 ARG B O 1
ATOM 1656 N N . SER B 1 62 ? 7.824 -18.031 8.211 1 98.62 62 SER B N 1
ATOM 1657 C CA . SER B 1 62 ? 7.191 -16.781 7.781 1 98.62 62 SER B CA 1
ATOM 1658 C C . SER B 1 62 ? 6.355 -16.172 8.898 1 98.62 62 SER B C 1
ATOM 1660 O O . SER B 1 62 ? 6.035 -16.844 9.883 1 98.62 62 SER B O 1
ATOM 1662 N N . SER B 1 63 ? 6.141 -14.914 8.812 1 98.44 63 SER B N 1
ATOM 1663 C CA . SER B 1 63 ? 5.289 -14.172 9.742 1 98.44 63 SER B CA 1
ATOM 1664 C C . SER B 1 63 ? 4.59 -13.016 9.047 1 98.44 63 SER B C 1
ATOM 1666 O O . SER B 1 63 ? 5.188 -12.328 8.211 1 98.44 63 SER B O 1
ATOM 1668 N N . THR B 1 64 ? 3.307 -12.883 9.359 1 97.56 64 THR B N 1
ATOM 1669 C CA . THR B 1 64 ? 2.557 -11.742 8.852 1 97.56 64 THR B CA 1
ATOM 1670 C C . THR B 1 64 ? 2.037 -10.883 9.992 1 97.56 64 THR B C 1
ATOM 1672 O O . THR B 1 64 ? 1.33 -11.375 10.875 1 97.56 64 THR B O 1
ATOM 1675 N N . THR B 1 65 ? 2.412 -9.609 10 1 97.06 65 THR B N 1
ATOM 1676 C CA . THR B 1 65 ? 1.902 -8.602 10.93 1 97.06 65 THR B CA 1
ATOM 1677 C C . THR B 1 65 ? 0.787 -7.785 10.281 1 97.06 65 THR B C 1
ATOM 1679 O O . THR B 1 65 ? 1.003 -7.121 9.266 1 97.06 65 THR B O 1
ATOM 1682 N N . ILE B 1 66 ? -0.357 -7.766 10.898 1 95 66 ILE B N 1
ATOM 1683 C CA . ILE B 1 66 ? -1.522 -7.109 10.312 1 95 66 ILE B CA 1
ATOM 1684 C C . ILE B 1 66 ? -1.868 -5.859 11.117 1 95 66 ILE B C 1
ATOM 1686 O O . ILE B 1 66 ? -1.825 -5.871 12.352 1 95 66 ILE B O 1
ATOM 1690 N N . VAL B 1 67 ? -2.225 -4.852 10.43 1 93.94 67 VAL B N 1
ATOM 1691 C CA . VAL B 1 67 ? -2.645 -3.6 11.047 1 93.94 67 VAL B CA 1
ATOM 1692 C C . VAL B 1 67 ? -4.023 -3.205 10.531 1 93.94 67 VAL B C 1
ATOM 1694 O O . VAL B 1 67 ? -4.223 -3.049 9.32 1 93.94 67 VAL B O 1
ATOM 1697 N N . THR B 1 68 ? -4.945 -3.031 11.43 1 91.69 68 THR B N 1
ATOM 1698 C CA . THR B 1 68 ? -6.305 -2.592 11.125 1 91.69 68 THR B CA 1
ATOM 1699 C C . THR B 1 68 ? -6.602 -1.25 11.789 1 91.69 68 THR B C 1
ATOM 1701 O O . THR B 1 68 ? -5.746 -0.688 12.477 1 91.69 68 THR B O 1
ATOM 1704 N N . ALA B 1 69 ? -7.812 -0.827 11.57 1 89.69 69 ALA B N 1
ATOM 1705 C CA . ALA B 1 69 ? -8.211 0.452 12.148 1 89.69 69 ALA B CA 1
ATOM 1706 C C . ALA B 1 69 ? -8.219 0.385 13.68 1 89.69 69 ALA B C 1
ATOM 1708 O O . ALA B 1 69 ? -8.133 1.415 14.352 1 89.69 69 ALA B O 1
ATOM 1709 N N . ALA B 1 70 ? -8.273 -0.755 14.242 1 87.06 70 ALA B N 1
ATOM 1710 C CA . ALA B 1 70 ? -8.227 -0.92 15.688 1 87.06 70 ALA B CA 1
ATOM 1711 C C . ALA B 1 70 ? -6.84 -0.578 16.234 1 87.06 70 ALA B C 1
ATOM 1713 O O . ALA B 1 70 ? -6.715 -0.055 17.344 1 87.06 70 ALA B O 1
ATOM 1714 N N . ASP B 1 71 ? -5.73 -0.784 15.445 1 88.88 71 ASP B N 1
ATOM 1715 C CA . ASP B 1 71 ? -4.344 -0.521 15.812 1 88.88 71 ASP B CA 1
ATOM 1716 C C . ASP B 1 71 ? -3.898 0.856 15.328 1 88.88 71 ASP B C 1
ATOM 1718 O O . ASP B 1 71 ? -3.006 1.471 15.914 1 88.88 71 ASP B O 1
ATOM 1722 N N . PHE B 1 72 ? -4.473 1.185 14.336 1 93.94 72 PHE B N 1
ATOM 1723 C CA . PHE B 1 72 ? -4.098 2.367 13.57 1 93.94 72 PHE B CA 1
ATOM 1724 C C . PHE B 1 72 ? -5.332 3.17 13.18 1 93.94 72 PHE B C 1
ATOM 1726 O O . PHE B 1 72 ? -5.836 3.031 12.062 1 93.94 72 PHE B O 1
ATOM 1733 N N . PRO B 1 73 ? -5.766 4.043 14.016 1 92.19 73 PRO B N 1
ATOM 1734 C CA . PRO B 1 73 ? -7.062 4.711 13.867 1 92.19 73 PRO B CA 1
ATOM 1735 C C . PRO B 1 73 ? -7.207 5.441 12.539 1 92.19 73 PRO B C 1
ATOM 1737 O O . PRO B 1 73 ? -8.312 5.527 11.992 1 92.19 73 PRO B O 1
ATOM 1740 N N . GLY B 1 74 ? -6.145 5.91 11.969 1 92.25 74 GLY B N 1
ATOM 1741 C CA . GLY B 1 74 ? -6.199 6.656 10.727 1 92.25 74 GLY B CA 1
ATOM 1742 C C . GLY B 1 74 ? -6.676 5.824 9.547 1 92.25 74 GLY B C 1
ATOM 1743 O O . GLY B 1 74 ? -7.043 6.367 8.508 1 92.25 74 GLY B O 1
ATOM 1744 N N . LEU B 1 75 ? -6.648 4.574 9.703 1 91 75 LEU B N 1
ATOM 1745 C CA . LEU B 1 75 ? -7.094 3.689 8.633 1 91 75 LEU B CA 1
ATOM 1746 C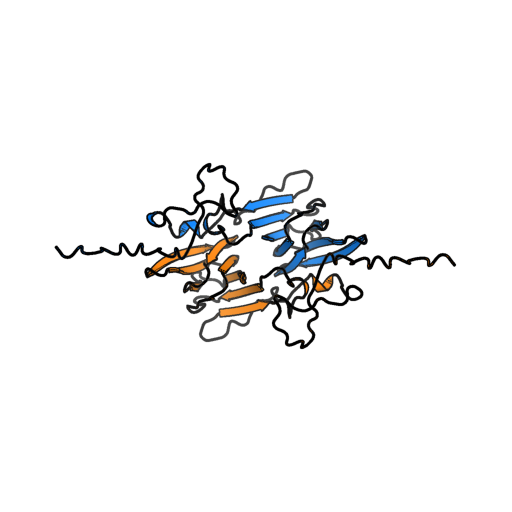 C . LEU B 1 75 ? -8.617 3.643 8.562 1 91 75 LEU B C 1
ATOM 1748 O O . LEU B 1 75 ? -9.188 3.139 7.594 1 91 75 LEU B O 1
ATOM 1752 N N . ASN B 1 76 ? -9.141 4.324 9.547 1 85.75 76 ASN B N 1
ATOM 1753 C CA . ASN B 1 76 ? -10.594 4.215 9.648 1 85.75 76 ASN B CA 1
ATOM 1754 C C . ASN B 1 76 ? -11.281 4.766 8.406 1 85.75 76 ASN B C 1
ATOM 1756 O O . ASN B 1 76 ? -10.867 5.793 7.867 1 85.75 76 ASN B O 1
ATOM 1760 N N . THR B 1 77 ? -12.172 4.121 7.785 1 75.88 77 THR B N 1
ATOM 1761 C CA . THR B 1 77 ? -13.062 4.488 6.688 1 75.88 77 THR B CA 1
ATOM 1762 C C . THR B 1 77 ? -12.352 4.324 5.344 1 75.88 77 THR B C 1
ATOM 1764 O O . THR B 1 77 ? -12.922 4.633 4.293 1 75.88 77 THR B O 1
ATOM 1767 N N . LEU B 1 78 ? -10.984 4.086 5.332 1 80.44 78 LEU B N 1
ATOM 1768 C CA . LEU B 1 78 ? -10.297 3.887 4.062 1 80.44 78 LEU B CA 1
ATOM 1769 C C . LEU B 1 78 ? -10.719 2.57 3.414 1 80.44 78 LEU B C 1
ATOM 1771 O O . LEU B 1 78 ? -10.5 2.363 2.219 1 80.44 78 LEU B O 1
ATOM 1775 N N . GLY B 1 79 ? -11.195 1.727 4.23 1 75.94 79 GLY B N 1
ATOM 1776 C CA . GLY B 1 79 ? -11.656 0.452 3.705 1 75.94 79 GLY B CA 1
ATOM 1777 C C . GLY B 1 79 ? -10.523 -0.51 3.395 1 75.94 79 GLY B C 1
ATOM 1778 O O . GLY B 1 79 ? -10.641 -1.335 2.484 1 75.94 79 GLY B O 1
ATOM 1779 N N . LEU B 1 80 ? -9.398 -0.308 3.986 1 81.75 80 LEU B N 1
ATOM 1780 C CA . LEU B 1 80 ? -8.297 -1.235 3.732 1 81.75 80 LEU B CA 1
ATOM 1781 C C . LEU B 1 80 ? -7.555 -1.562 5.023 1 81.75 80 LEU B C 1
ATOM 1783 O O . LEU B 1 80 ? -7.727 -0.877 6.035 1 81.75 80 LEU B O 1
ATOM 1787 N N . SER B 1 81 ? -6.914 -2.65 5.086 1 90.19 81 SER B N 1
ATOM 1788 C CA . SER B 1 81 ? -5.898 -3.035 6.059 1 90.19 81 SER B CA 1
ATOM 1789 C C . SER B 1 81 ? -4.52 -3.131 5.414 1 90.19 81 SER B C 1
ATOM 1791 O O . SER B 1 81 ? -4.41 -3.273 4.195 1 90.19 81 SER B O 1
ATOM 1793 N N . ILE B 1 82 ? -3.527 -2.975 6.23 1 94.56 82 ILE B N 1
ATOM 1794 C CA . ILE B 1 82 ? -2.162 -3.111 5.738 1 94.56 82 ILE B CA 1
ATOM 1795 C C . ILE B 1 82 ? -1.427 -4.18 6.543 1 94.56 82 ILE B C 1
ATOM 1797 O O . ILE B 1 82 ? -1.846 -4.531 7.648 1 94.56 82 ILE B O 1
ATOM 1801 N N . ALA B 1 83 ? -0.424 -4.711 5.949 1 97 83 ALA B N 1
ATOM 1802 C CA . ALA B 1 83 ? 0.311 -5.781 6.617 1 97 83 ALA B CA 1
ATOM 1803 C C . ALA B 1 83 ? 1.75 -5.855 6.117 1 97 83 ALA B C 1
ATOM 1805 O O . ALA B 1 83 ? 2.1 -5.223 5.117 1 97 83 ALA B O 1
ATOM 1806 N N . ARG B 1 84 ? 2.533 -6.473 6.82 1 97.69 84 ARG B N 1
ATOM 1807 C CA . ARG B 1 84 ? 3.906 -6.836 6.492 1 97.69 84 ARG B CA 1
ATOM 1808 C C . ARG B 1 84 ? 4.113 -8.344 6.602 1 97.69 84 ARG B C 1
ATOM 1810 O O . ARG B 1 84 ? 3.77 -8.953 7.617 1 97.69 84 ARG B O 1
ATOM 1817 N N . THR B 1 85 ? 4.625 -8.945 5.617 1 98.56 85 THR B N 1
ATOM 1818 C CA . THR B 1 85 ? 4.996 -10.352 5.641 1 98.56 85 THR B CA 1
ATOM 1819 C C . THR B 1 85 ? 6.508 -10.516 5.535 1 98.56 85 THR B C 1
ATOM 1821 O O . THR B 1 85 ? 7.137 -9.961 4.629 1 98.56 85 THR B O 1
ATOM 1824 N N . ASP B 1 86 ? 7.027 -11.25 6.438 1 98.81 86 ASP B N 1
ATOM 1825 C CA . ASP B 1 86 ? 8.445 -11.602 6.445 1 98.81 86 ASP B CA 1
ATOM 1826 C C . ASP B 1 86 ? 8.641 -13.094 6.172 1 98.81 86 ASP B C 1
ATOM 1828 O O . ASP B 1 86 ? 7.977 -13.93 6.781 1 98.81 86 ASP B O 1
ATOM 1832 N N . LEU B 1 87 ? 9.531 -13.367 5.273 1 98.88 87 LEU B N 1
ATOM 1833 C CA . LEU B 1 87 ? 9.844 -14.742 4.914 1 98.88 87 LEU B CA 1
ATOM 1834 C C . LEU B 1 87 ? 11.344 -15 5.012 1 98.88 87 LEU B C 1
ATOM 1836 O O . LEU B 1 87 ? 12.141 -14.328 4.355 1 98.88 87 LEU B O 1
ATOM 1840 N N . ASP B 1 88 ? 11.758 -16.016 5.766 1 98.81 88 ASP B N 1
ATOM 1841 C CA . ASP B 1 88 ? 13.133 -16.5 5.699 1 98.81 88 ASP B CA 1
ATOM 1842 C C . ASP B 1 88 ? 13.352 -17.344 4.449 1 98.81 88 ASP B C 1
ATOM 1844 O O . ASP B 1 88 ? 12.422 -17.578 3.682 1 98.81 88 ASP B O 1
ATOM 1848 N N . VAL B 1 89 ? 14.641 -17.688 4.281 1 98.44 89 VAL B N 1
ATOM 1849 C CA . VAL B 1 89 ? 14.938 -18.562 3.16 1 98.44 89 VAL B CA 1
ATOM 1850 C C . VAL B 1 89 ? 14.055 -19.812 3.236 1 98.44 89 VAL B C 1
ATOM 1852 O O . VAL B 1 89 ? 13.898 -20.406 4.305 1 98.44 89 VAL B O 1
ATOM 1855 N N . ASP B 1 90 ? 13.344 -20.062 2.166 1 97.62 90 ASP B N 1
ATOM 1856 C CA . ASP B 1 90 ? 12.445 -21.203 1.998 1 97.62 90 ASP B CA 1
ATOM 1857 C C . ASP B 1 90 ? 11.133 -20.984 2.75 1 97.62 90 ASP B C 1
ATOM 1859 O O . ASP B 1 90 ? 10.32 -21.906 2.865 1 97.62 90 ASP B O 1
ATOM 1863 N N . GLY B 1 91 ? 10.945 -19.812 3.303 1 98.62 91 GLY B N 1
ATOM 1864 C CA . GLY B 1 91 ? 9.695 -19.516 3.986 1 98.62 91 GLY B CA 1
ATOM 1865 C C . GLY B 1 91 ? 8.508 -19.422 3.049 1 98.62 91 GLY B C 1
ATOM 1866 O O . GLY B 1 91 ? 8.672 -19.141 1.86 1 98.62 91 GLY B O 1
ATOM 1867 N N . LEU B 1 92 ? 7.293 -19.719 3.605 1 97.62 92 LEU B N 1
ATOM 1868 C CA . LEU B 1 92 ? 6.141 -19.688 2.715 1 97.62 92 LEU B CA 1
ATOM 1869 C C . LEU B 1 92 ? 4.891 -19.234 3.463 1 97.62 92 LEU B C 1
ATOM 1871 O O . LEU B 1 92 ? 4.793 -19.406 4.68 1 97.62 92 LEU B O 1
ATOM 1875 N N . VAL B 1 93 ? 4.062 -18.531 2.773 1 97.62 93 VAL B N 1
ATOM 1876 C CA . VAL B 1 93 ? 2.676 -18.297 3.17 1 97.62 93 VAL B CA 1
ATOM 1877 C C . VAL B 1 93 ? 1.776 -19.359 2.52 1 97.62 93 VAL B C 1
ATOM 1879 O O . VAL B 1 93 ? 1.697 -19.438 1.291 1 97.62 93 VAL B O 1
ATOM 1882 N N . LEU B 1 94 ? 1.122 -20.078 3.33 1 95.31 94 LEU B N 1
ATOM 1883 C CA . LEU B 1 94 ? 0.287 -21.172 2.852 1 95.31 94 LEU B CA 1
ATOM 1884 C C . LEU B 1 94 ? -0.834 -20.656 1.959 1 95.31 94 LEU B C 1
ATOM 1886 O O . LEU B 1 94 ? -1.335 -19.547 2.168 1 95.31 94 LEU B O 1
ATOM 1890 N N . PRO B 1 95 ? -1.204 -21.562 1.053 1 96.44 95 PRO B N 1
ATOM 1891 C CA . PRO B 1 95 ? -2.338 -21.156 0.217 1 96.44 95 PRO B CA 1
ATOM 1892 C C . PRO B 1 95 ? -3.58 -20.812 1.034 1 96.44 95 PRO B C 1
ATOM 1894 O O . PRO B 1 95 ? -3.943 -21.547 1.955 1 96.44 95 PRO B O 1
ATOM 1897 N N . GLN B 1 96 ? -4.145 -19.656 0.762 1 96.62 96 GLN B N 1
ATOM 1898 C CA . GLN B 1 96 ? -5.363 -19.188 1.422 1 96.62 96 GLN B CA 1
ATOM 1899 C C . GLN B 1 96 ? -6.156 -18.25 0.518 1 96.62 96 GLN B C 1
ATOM 1901 O O . GLN B 1 96 ? -5.695 -17.891 -0.565 1 96.62 96 GLN B O 1
ATOM 1906 N N . SER B 1 97 ? -7.367 -17.969 0.951 1 94.19 97 SER B N 1
ATOM 1907 C CA . SER B 1 97 ? -8.219 -17.047 0.196 1 94.19 97 SER B CA 1
ATOM 1908 C C . SER B 1 97 ? -8.891 -16.031 1.116 1 94.19 97 SER B C 1
ATOM 1910 O O . SER B 1 97 ? -9.07 -16.297 2.309 1 94.19 97 SER B O 1
ATOM 1912 N N . HIS B 1 98 ? -9.094 -14.867 0.619 1 91.81 98 HIS B N 1
ATOM 1913 C CA . HIS B 1 98 ? -9.898 -13.836 1.26 1 91.81 98 HIS B CA 1
ATOM 1914 C C . HIS B 1 98 ? -11.156 -13.539 0.45 1 91.81 98 HIS B C 1
ATOM 1916 O O . HIS B 1 98 ? -11.094 -12.867 -0.583 1 91.81 98 HIS B O 1
ATOM 1922 N N . PRO B 1 99 ? -12.32 -13.969 0.902 1 89.5 99 PRO B N 1
ATOM 1923 C CA . PRO B 1 99 ? -13.539 -13.883 0.103 1 89.5 99 PRO B CA 1
ATOM 1924 C C . PRO B 1 99 ? -13.953 -12.445 -0.198 1 89.5 99 PRO B C 1
ATOM 1926 O O . PRO B 1 99 ? -14.656 -12.188 -1.181 1 89.5 99 PRO B O 1
ATOM 1929 N N . ARG B 1 100 ? -13.469 -11.516 0.593 1 85.88 100 ARG B N 1
ATOM 1930 C CA . ARG B 1 100 ? -14 -10.164 0.446 1 85.88 100 ARG B CA 1
ATOM 1931 C C . ARG B 1 100 ? -12.891 -9.164 0.135 1 85.88 100 ARG B C 1
ATOM 1933 O O . ARG B 1 100 ? -13.102 -7.953 0.23 1 85.88 100 ARG B O 1
ATOM 1940 N N . ALA B 1 101 ? -11.695 -9.703 -0.145 1 87.56 101 ALA B N 1
ATOM 1941 C CA . ALA B 1 101 ? -10.625 -8.711 -0.274 1 87.56 101 ALA B CA 1
ATOM 1942 C C . ALA B 1 101 ? -9.648 -9.109 -1.376 1 87.56 101 ALA B C 1
ATOM 1944 O O . ALA B 1 101 ? -9.344 -10.289 -1.552 1 87.56 101 ALA B O 1
ATOM 1945 N N . SER B 1 102 ? -9.234 -8.133 -2.143 1 90.62 102 SER B N 1
ATOM 1946 C CA . SER B 1 102 ? -8.031 -8.227 -2.967 1 90.62 102 SER B CA 1
ATOM 1947 C C . SER B 1 102 ? -6.793 -7.793 -2.191 1 90.62 102 SER B C 1
ATOM 1949 O O . SER B 1 102 ? -6.898 -7.082 -1.188 1 90.62 102 SER B O 1
ATOM 1951 N N . GLU B 1 103 ? -5.703 -8.289 -2.633 1 94 103 GLU B N 1
ATOM 1952 C CA . GLU B 1 103 ? -4.445 -7.906 -1.997 1 94 103 GLU B CA 1
ATOM 1953 C C . GLU B 1 103 ? -3.473 -7.312 -3.014 1 94 103 GLU B C 1
ATOM 1955 O O . GLU B 1 103 ? -3.387 -7.785 -4.148 1 94 103 GLU B O 1
ATOM 1960 N N . LEU B 1 104 ? -2.844 -6.258 -2.639 1 95.44 104 LEU B N 1
ATOM 1961 C CA . LEU B 1 104 ? -1.733 -5.668 -3.379 1 95.44 104 LEU B CA 1
ATOM 1962 C C . LEU B 1 104 ? -0.414 -5.883 -2.645 1 95.44 104 LEU B C 1
ATOM 1964 O O . LEU B 1 104 ? -0.238 -5.406 -1.521 1 95.44 104 LEU B O 1
ATOM 1968 N N . PHE B 1 105 ? 0.529 -6.613 -3.264 1 97 105 PHE B N 1
ATOM 1969 C CA . PHE B 1 105 ? 1.857 -6.895 -2.729 1 97 105 PHE B CA 1
ATOM 1970 C C . PHE B 1 105 ? 2.867 -5.867 -3.227 1 97 105 PHE B C 1
ATOM 1972 O O . PHE B 1 105 ? 2.893 -5.539 -4.414 1 97 105 PHE B O 1
ATOM 1979 N N . PHE B 1 106 ? 3.652 -5.402 -2.363 1 97 106 PHE B N 1
ATOM 1980 C CA . PHE B 1 106 ? 4.867 -4.656 -2.658 1 97 106 PHE B CA 1
ATOM 1981 C C . PHE B 1 106 ? 6.086 -5.344 -2.051 1 97 106 PHE B C 1
ATOM 1983 O O . PHE B 1 106 ? 6.191 -5.461 -0.828 1 97 106 PHE B O 1
ATOM 1990 N N . VAL B 1 107 ? 7.023 -5.738 -2.871 1 97.94 107 VAL B N 1
ATOM 1991 C CA . VAL B 1 107 ? 8.219 -6.402 -2.363 1 97.94 107 VAL B CA 1
ATOM 1992 C C . VAL B 1 107 ? 9.266 -5.355 -1.966 1 97.94 107 VAL B C 1
ATOM 1994 O O . VAL B 1 107 ? 9.805 -4.652 -2.822 1 97.94 107 VAL B O 1
ATOM 1997 N N . SER B 1 108 ? 9.508 -5.301 -0.738 1 96.19 108 SER B N 1
ATOM 1998 C CA . SER B 1 108 ? 10.461 -4.305 -0.262 1 96.19 108 SER B CA 1
ATOM 1999 C C . SER B 1 108 ? 11.875 -4.871 -0.197 1 96.19 108 SER B C 1
ATOM 2001 O O . SER B 1 108 ? 12.852 -4.121 -0.217 1 96.19 108 SER B O 1
ATOM 2003 N N . ALA B 1 109 ? 12 -6.184 -0.077 1 96.81 109 ALA B N 1
ATOM 2004 C CA . ALA B 1 109 ? 13.297 -6.855 -0.046 1 96.81 109 ALA B CA 1
ATOM 2005 C C . ALA B 1 109 ? 13.172 -8.32 -0.46 1 96.81 109 ALA B C 1
ATOM 2007 O O . ALA B 1 109 ? 12.172 -8.969 -0.152 1 96.81 109 ALA B O 1
ATOM 2008 N N . GLY B 1 110 ? 14.25 -8.781 -1.136 1 98.06 110 GLY B N 1
ATOM 2009 C CA . GLY B 1 110 ? 14.336 -10.203 -1.441 1 98.06 110 GLY B CA 1
ATOM 2010 C C . GLY B 1 110 ? 13.656 -10.578 -2.746 1 98.06 110 GLY B C 1
ATOM 2011 O O . GLY B 1 110 ? 13.43 -9.719 -3.6 1 98.06 110 GLY B O 1
ATOM 2012 N N . VAL B 1 111 ? 13.57 -11.914 -2.939 1 98.69 111 VAL B N 1
ATOM 2013 C CA . VAL B 1 111 ? 12.969 -12.531 -4.117 1 98.69 111 VAL B CA 1
ATOM 2014 C C . VAL B 1 111 ? 11.898 -13.531 -3.691 1 98.69 111 VAL B C 1
ATOM 2016 O O . VAL B 1 111 ? 12.156 -14.406 -2.857 1 98.69 111 VAL B O 1
ATOM 2019 N N . VAL B 1 112 ? 10.695 -13.383 -4.27 1 98.81 112 VAL B N 1
ATOM 2020 C CA . VAL B 1 112 ? 9.625 -14.305 -3.916 1 98.81 112 VAL B CA 1
ATOM 2021 C C . VAL B 1 112 ? 8.914 -14.773 -5.18 1 98.81 112 VAL B C 1
ATOM 2023 O O . VAL B 1 112 ? 9.023 -14.148 -6.234 1 98.81 112 VAL B O 1
ATOM 2026 N N . ILE B 1 113 ? 8.25 -15.875 -5.039 1 98.81 113 ILE B N 1
ATOM 2027 C CA . ILE B 1 113 ? 7.219 -16.297 -5.984 1 98.81 113 ILE B CA 1
ATOM 2028 C C . ILE B 1 113 ? 5.836 -16.109 -5.359 1 98.81 113 ILE B C 1
ATOM 2030 O O . ILE B 1 113 ? 5.594 -16.562 -4.234 1 98.81 113 ILE B O 1
ATOM 2034 N N . ALA B 1 114 ? 4.992 -15.438 -6.012 1 98.69 114 ALA B N 1
ATOM 2035 C CA . ALA B 1 114 ? 3.598 -15.305 -5.598 1 98.69 114 ALA B CA 1
ATOM 2036 C C . ALA B 1 114 ? 2.65 -15.664 -6.738 1 98.69 114 ALA B C 1
ATOM 2038 O O . ALA B 1 114 ? 2.982 -15.477 -7.914 1 98.69 114 ALA B O 1
ATOM 2039 N N . GLY B 1 115 ? 1.523 -16.125 -6.371 1 98.19 115 GLY B N 1
ATOM 2040 C CA . GLY B 1 115 ? 0.562 -16.5 -7.395 1 98.19 115 GLY B CA 1
ATOM 2041 C C . GLY B 1 115 ? -0.816 -16.797 -6.836 1 98.19 115 GLY B C 1
ATOM 2042 O O . GLY B 1 115 ? -1.016 -16.781 -5.621 1 98.19 115 GLY B O 1
ATOM 2043 N N . PHE B 1 116 ? -1.736 -17 -7.746 1 97.56 116 PHE B N 1
ATOM 2044 C CA . PHE B 1 116 ? -3.102 -17.391 -7.43 1 97.56 116 PHE B CA 1
ATOM 2045 C C . PHE B 1 116 ? -3.65 -18.344 -8.5 1 97.56 116 PHE B C 1
ATOM 2047 O O . PHE B 1 116 ? -3.076 -18.453 -9.578 1 97.56 116 PHE B O 1
ATOM 2054 N N . VAL B 1 117 ? -4.668 -19.031 -8.148 1 97.06 117 VAL B N 1
ATOM 2055 C CA . VAL B 1 117 ? -5.379 -19.922 -9.062 1 97.06 117 VAL B CA 1
ATOM 2056 C C . VAL B 1 117 ? -6.801 -19.406 -9.281 1 97.06 117 VAL B C 1
ATOM 2058 O O . VAL B 1 117 ? -7.512 -19.094 -8.32 1 97.06 117 VAL B O 1
ATOM 2061 N N . ASP B 1 118 ? -7.148 -19.344 -10.562 1 93.25 118 ASP B N 1
ATOM 2062 C CA . ASP B 1 118 ? -8.492 -18.844 -10.805 1 93.25 118 ASP B CA 1
ATOM 2063 C C . ASP B 1 118 ? -9.523 -19.969 -10.742 1 93.25 118 ASP B C 1
ATOM 2065 O O . ASP B 1 118 ? -9.188 -21.109 -10.422 1 93.25 118 ASP B O 1
ATOM 2069 N N . SER B 1 119 ? -10.789 -19.625 -10.945 1 90.75 119 SER B N 1
ATOM 2070 C CA . SER B 1 119 ? -11.875 -20.578 -10.781 1 90.75 119 SER B CA 1
ATOM 2071 C C . SER B 1 119 ? -11.812 -21.672 -11.836 1 90.75 119 SER B C 1
ATOM 2073 O O . SER B 1 119 ? -12.469 -22.703 -11.703 1 90.75 119 SER B O 1
ATOM 2075 N N . LYS B 1 120 ? -11.062 -21.5 -12.922 1 92.06 120 LYS B N 1
ATOM 2076 C CA . LYS B 1 120 ? -10.867 -22.516 -13.953 1 92.06 120 LYS B CA 1
ATOM 2077 C C . LYS B 1 120 ? -9.594 -23.328 -13.695 1 92.06 120 LYS B C 1
ATOM 2079 O O . LYS B 1 120 ? -9.094 -24.016 -14.586 1 92.06 120 LYS B O 1
ATOM 2084 N N . ASN B 1 121 ? -9.008 -23.016 -12.609 1 93.5 121 ASN B N 1
ATOM 2085 C CA . ASN B 1 121 ? -7.816 -23.734 -12.141 1 93.5 121 ASN B CA 1
ATOM 2086 C C . ASN B 1 121 ? -6.574 -23.328 -12.93 1 93.5 121 ASN B C 1
ATOM 2088 O O . ASN B 1 121 ? -5.645 -24.125 -13.07 1 93.5 121 ASN B O 1
ATOM 2092 N N . GLN B 1 122 ? -6.684 -22.203 -13.484 1 94.38 122 GLN B N 1
ATOM 2093 C CA . GLN B 1 122 ? -5.484 -21.672 -14.117 1 94.38 122 GLN B CA 1
ATOM 2094 C C . GLN B 1 122 ? -4.582 -20.984 -13.086 1 94.38 122 GLN B C 1
ATOM 2096 O O . GLN B 1 122 ? -5.055 -20.203 -12.258 1 94.38 122 GLN B O 1
ATOM 2101 N N . LEU B 1 123 ? -3.283 -21.312 -13.242 1 97.06 123 LEU B N 1
ATOM 2102 C CA . LEU B 1 123 ? -2.303 -20.75 -12.328 1 97.06 123 LEU B CA 1
ATOM 2103 C C . LEU B 1 123 ? -1.712 -19.453 -12.891 1 97.06 123 LEU B C 1
ATOM 2105 O O . LEU B 1 123 ? -1.227 -19.438 -14.023 1 97.06 123 LEU B O 1
ATOM 2109 N N . PHE B 1 124 ? -1.805 -18.406 -12.141 1 96.75 124 PHE B N 1
ATOM 2110 C CA . PHE B 1 124 ? -1.147 -17.141 -12.406 1 96.75 124 PHE B CA 1
ATOM 2111 C C . PHE B 1 124 ? -0.048 -16.875 -11.383 1 96.75 124 PHE B C 1
ATOM 2113 O O . PHE B 1 124 ? -0.33 -16.625 -10.211 1 96.75 124 PHE B O 1
ATOM 2120 N N . GLN B 1 125 ? 1.231 -16.953 -11.781 1 98.38 125 GLN B N 1
ATOM 2121 C CA . GLN B 1 125 ? 2.312 -16.734 -10.828 1 98.38 125 GLN B CA 1
ATOM 2122 C C . GLN B 1 125 ? 3.463 -15.961 -11.477 1 98.38 125 GLN B C 1
ATOM 2124 O O . GLN B 1 125 ? 3.65 -16.031 -12.688 1 98.38 125 GLN B O 1
ATOM 2129 N N . LYS B 1 126 ? 4.223 -15.266 -10.688 1 98.69 126 LYS B N 1
ATOM 2130 C CA . LYS B 1 126 ? 5.41 -14.539 -11.125 1 98.69 126 LYS B CA 1
ATOM 2131 C C . LYS B 1 126 ? 6.488 -14.555 -10.047 1 98.69 126 LYS B C 1
ATOM 2133 O O . LYS B 1 126 ? 6.188 -14.68 -8.859 1 98.69 126 LYS B O 1
ATOM 2138 N N . ILE B 1 127 ? 7.688 -14.453 -10.492 1 98.75 127 ILE B N 1
ATOM 2139 C CA . ILE B 1 127 ? 8.797 -14.102 -9.609 1 98.75 127 ILE B CA 1
ATOM 2140 C C . ILE B 1 127 ? 8.812 -12.594 -9.391 1 98.75 127 ILE B C 1
ATOM 2142 O O . ILE B 1 127 ? 8.727 -11.82 -10.344 1 98.75 127 ILE B O 1
ATOM 2146 N N . LEU B 1 128 ? 8.883 -12.219 -8.156 1 98.56 128 LEU B N 1
ATOM 2147 C CA . LEU B 1 128 ? 8.891 -10.805 -7.777 1 98.56 128 LEU B CA 1
ATOM 2148 C C . LEU B 1 128 ? 10.188 -10.445 -7.055 1 98.56 128 LEU B C 1
ATOM 2150 O O . LEU B 1 128 ? 10.68 -11.219 -6.23 1 98.56 128 LEU B O 1
ATOM 2154 N N . LYS B 1 129 ? 10.711 -9.32 -7.395 1 98.19 129 LYS B N 1
ATOM 2155 C CA . LYS B 1 129 ? 11.914 -8.773 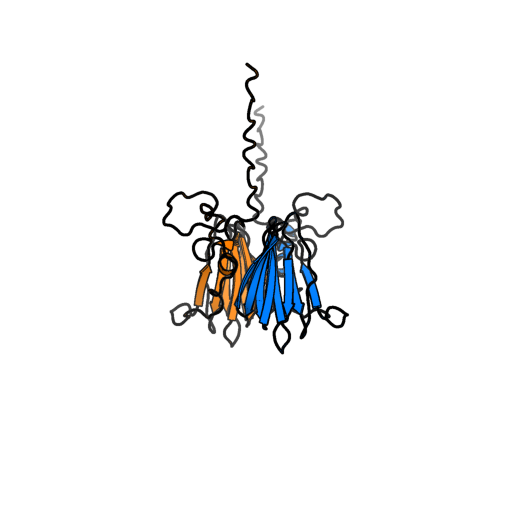-6.766 1 98.19 129 LYS B CA 1
ATOM 2156 C C . LYS B 1 129 ? 11.617 -7.434 -6.098 1 98.19 129 LYS B C 1
ATOM 2158 O O . LYS B 1 129 ? 10.516 -6.902 -6.219 1 98.19 129 LYS B O 1
ATOM 2163 N N . GLU B 1 130 ? 12.625 -6.961 -5.379 1 96.25 130 GLU B N 1
ATOM 2164 C CA . GLU B 1 130 ? 12.461 -5.684 -4.691 1 96.25 130 GLU B CA 1
ATOM 2165 C C . GLU B 1 130 ? 11.906 -4.617 -5.633 1 96.25 130 GLU B C 1
ATOM 2167 O O . GLU B 1 130 ? 12.422 -4.426 -6.734 1 96.25 130 GLU B O 1
ATOM 2172 N N . GLY B 1 131 ? 10.82 -3.994 -5.223 1 95.5 131 GLY B N 1
ATOM 2173 C CA . GLY B 1 131 ? 10.219 -2.92 -5.992 1 95.5 131 GLY B CA 1
ATOM 2174 C C . GLY B 1 131 ? 9.055 -3.383 -6.852 1 95.5 131 GLY B C 1
ATOM 2175 O O . GLY B 1 131 ? 8.281 -2.564 -7.344 1 95.5 131 GLY B O 1
ATOM 2176 N N . ASP B 1 132 ? 8.945 -4.668 -7.055 1 97.38 132 ASP B N 1
ATOM 2177 C CA . ASP B 1 132 ? 7.832 -5.191 -7.844 1 97.38 132 ASP B CA 1
ATOM 2178 C C . ASP B 1 132 ? 6.527 -5.141 -7.055 1 97.38 132 ASP B C 1
ATOM 2180 O O . ASP B 1 132 ? 6.535 -5.203 -5.824 1 97.38 132 ASP B O 1
ATOM 2184 N N . VAL B 1 133 ? 5.43 -5.023 -7.801 1 97.62 133 VAL B N 1
ATOM 2185 C CA . VAL B 1 133 ? 4.082 -5.051 -7.246 1 97.62 133 VAL B CA 1
ATOM 2186 C C . VAL B 1 133 ? 3.275 -6.168 -7.902 1 97.62 133 VAL B C 1
ATOM 2188 O O . VAL B 1 133 ? 3.432 -6.438 -9.094 1 97.62 133 VAL B O 1
ATOM 2191 N N . PHE B 1 134 ? 2.475 -6.828 -7.188 1 98 134 PHE B N 1
ATOM 2192 C CA . PHE B 1 134 ? 1.645 -7.926 -7.668 1 98 134 PHE B CA 1
ATOM 2193 C C . PHE B 1 134 ? 0.248 -7.855 -7.062 1 98 134 PHE B C 1
ATOM 2195 O O . PHE B 1 134 ? 0.095 -7.574 -5.871 1 98 134 PHE B O 1
ATOM 2202 N N . VAL B 1 135 ? -0.768 -8.094 -7.859 1 96.56 135 VAL B N 1
ATOM 2203 C CA . VAL B 1 135 ? -2.146 -8.055 -7.383 1 96.56 135 VAL B CA 1
ATOM 2204 C C . VAL B 1 135 ? -2.686 -9.477 -7.254 1 96.56 135 VAL B C 1
ATOM 2206 O O . VAL B 1 135 ? -2.545 -10.289 -8.172 1 96.56 135 VAL B O 1
ATOM 2209 N N . LEU B 1 136 ? -3.242 -9.703 -6.109 1 95.81 136 LEU B N 1
ATOM 2210 C CA . LEU B 1 136 ? -3.996 -10.922 -5.863 1 95.81 136 LEU B CA 1
ATOM 2211 C C . LEU B 1 136 ? -5.492 -10.641 -5.832 1 95.81 136 LEU B C 1
ATOM 2213 O O . LEU B 1 136 ? -5.988 -9.984 -4.914 1 95.81 136 LEU B O 1
ATOM 2217 N N . PRO B 1 137 ? -6.219 -11.219 -6.754 1 92.88 137 PRO B N 1
ATOM 2218 C CA . PRO B 1 137 ? -7.641 -10.875 -6.863 1 92.88 137 PRO B CA 1
ATOM 2219 C C . PRO B 1 137 ? -8.477 -11.445 -5.715 1 92.88 137 PRO B C 1
ATOM 2221 O O . PRO B 1 137 ? -8.086 -12.445 -5.105 1 92.88 137 PRO B O 1
ATOM 2224 N N . ARG B 1 138 ? -9.57 -10.812 -5.52 1 91.44 138 ARG B N 1
ATOM 2225 C CA . ARG B 1 138 ? -10.492 -11.172 -4.449 1 91.44 138 ARG B CA 1
ATOM 2226 C C . ARG B 1 138 ? -10.992 -12.602 -4.613 1 91.44 138 ARG B C 1
ATOM 2228 O O . ARG B 1 138 ? -11.367 -13.016 -5.715 1 91.44 138 ARG B O 1
ATOM 2235 N N . GLY B 1 139 ? -10.953 -13.305 -3.561 1 92.56 139 GLY B N 1
ATOM 2236 C CA . GLY B 1 139 ? -11.648 -14.578 -3.48 1 92.56 139 GLY B CA 1
ATOM 2237 C C . GLY B 1 139 ? -10.82 -15.742 -4.004 1 92.56 139 GLY B C 1
ATOM 2238 O O . GLY B 1 139 ? -11.203 -16.906 -3.848 1 92.56 139 GLY B O 1
ATOM 2239 N N . LEU B 1 140 ? -9.766 -15.516 -4.66 1 94.25 140 LEU B N 1
ATOM 2240 C CA . LEU B 1 140 ? -9 -16.578 -5.297 1 94.25 140 LEU B CA 1
ATOM 2241 C C . LEU B 1 140 ? -7.922 -17.109 -4.359 1 94.25 140 LEU B C 1
ATOM 2243 O O . LEU B 1 140 ? -7.328 -16.359 -3.596 1 94.25 140 LEU B O 1
ATOM 2247 N N . LEU B 1 141 ? -7.707 -18.406 -4.477 1 96.81 141 LEU B N 1
ATOM 2248 C CA . LEU B 1 141 ? -6.629 -19.047 -3.73 1 96.81 141 LEU B CA 1
ATOM 2249 C C . LEU B 1 141 ? -5.273 -18.484 -4.145 1 96.81 141 LEU B C 1
ATOM 2251 O O . LEU B 1 141 ? -4.965 -18.406 -5.336 1 96.81 141 LEU B O 1
ATOM 2255 N N . HIS B 1 142 ? -4.48 -18.047 -3.164 1 97.5 142 HIS B N 1
ATOM 2256 C CA . HIS B 1 142 ? -3.176 -17.484 -3.486 1 97.5 142 HIS B CA 1
ATOM 2257 C C . HIS B 1 142 ? -2.107 -17.969 -2.512 1 97.5 142 HIS B C 1
ATOM 2259 O O . HIS B 1 142 ? -2.426 -18.547 -1.472 1 97.5 142 HIS B O 1
ATOM 2265 N N . PHE B 1 143 ? -0.837 -17.797 -2.885 1 98 143 PHE B N 1
ATOM 2266 C CA . PHE B 1 143 ? 0.31 -18.266 -2.113 1 98 143 PHE B CA 1
ATOM 2267 C C . PHE B 1 143 ? 1.523 -17.375 -2.359 1 98 143 PHE B C 1
ATOM 2269 O O . PHE B 1 143 ? 1.518 -16.547 -3.271 1 98 143 PHE B O 1
ATOM 2276 N N . CYS B 1 144 ? 2.512 -17.516 -1.516 1 98.69 144 CYS B N 1
ATOM 2277 C CA . CYS B 1 144 ? 3.777 -16.812 -1.645 1 98.69 144 CYS B CA 1
ATOM 2278 C C . CYS B 1 144 ? 4.918 -17.609 -1.017 1 98.69 144 CYS B C 1
ATOM 2280 O O . CYS B 1 144 ? 4.773 -18.141 0.085 1 98.69 144 CYS B O 1
ATOM 2282 N N . VAL B 1 145 ? 6.016 -17.688 -1.685 1 98.62 145 VAL B N 1
ATOM 2283 C CA . VAL B 1 145 ? 7.172 -18.422 -1.191 1 98.62 145 VAL B CA 1
ATOM 2284 C C . VAL B 1 145 ? 8.445 -17.609 -1.432 1 98.62 145 VAL B C 1
ATOM 2286 O O . VAL B 1 145 ? 8.578 -16.953 -2.467 1 98.62 145 VAL B O 1
ATOM 2289 N N . ASN B 1 146 ? 9.32 -17.625 -0.43 1 98.88 146 ASN B N 1
ATOM 2290 C CA . ASN B 1 146 ? 10.648 -17.062 -0.656 1 98.88 146 ASN B CA 1
ATOM 2291 C C . ASN B 1 146 ? 11.461 -17.922 -1.624 1 98.88 146 ASN B C 1
ATOM 2293 O O . ASN B 1 146 ? 11.719 -19.094 -1.357 1 98.88 146 ASN B O 1
ATOM 2297 N N . ALA B 1 147 ? 11.867 -17.281 -2.672 1 98.44 147 ALA B N 1
ATOM 2298 C CA . ALA B 1 147 ? 12.578 -18 -3.725 1 98.44 147 ALA B CA 1
ATOM 2299 C C . ALA B 1 147 ? 14.031 -17.547 -3.822 1 98.44 147 ALA B C 1
ATOM 2301 O O . ALA B 1 147 ? 14.719 -17.844 -4.801 1 98.44 147 ALA B O 1
ATOM 2302 N N . GLY B 1 148 ? 14.43 -16.734 -2.926 1 98.31 148 GLY B N 1
ATOM 2303 C CA . GLY B 1 148 ? 15.789 -16.234 -2.914 1 98.31 148 GLY B CA 1
ATOM 2304 C C . GLY B 1 148 ? 16.656 -16.875 -1.847 1 98.31 148 GLY B C 1
ATOM 2305 O O . GLY B 1 148 ? 16.203 -17.766 -1.122 1 98.31 148 GLY B O 1
ATOM 2306 N N . ASN B 1 149 ? 17.922 -16.391 -1.776 1 98.31 149 ASN B N 1
ATOM 2307 C CA . ASN B 1 149 ? 18.875 -16.938 -0.816 1 98.31 149 ASN B CA 1
ATOM 2308 C C . ASN B 1 149 ? 19.031 -16.016 0.393 1 98.31 149 ASN B C 1
ATOM 2310 O O . ASN B 1 149 ? 19.969 -16.172 1.187 1 98.31 149 ASN B O 1
ATOM 2314 N N . GLU B 1 150 ? 18.219 -15.047 0.465 1 98.56 150 GLU B N 1
ATOM 2315 C CA . GLU B 1 150 ? 18.141 -14.141 1.605 1 98.56 150 GLU B CA 1
ATOM 2316 C C . GLU B 1 150 ? 16.688 -13.953 2.043 1 98.56 150 GLU B C 1
ATOM 2318 O O . GLU B 1 150 ? 15.758 -14.367 1.344 1 98.56 150 GLU B O 1
ATOM 2323 N N . ALA B 1 151 ? 16.5 -13.344 3.207 1 98.69 151 ALA B N 1
ATOM 2324 C CA . ALA B 1 151 ? 15.156 -13.062 3.697 1 98.69 151 ALA B CA 1
ATOM 2325 C C . ALA B 1 151 ? 14.414 -12.125 2.754 1 98.69 151 ALA B C 1
ATOM 2327 O O . ALA B 1 151 ? 15.031 -11.305 2.074 1 98.69 151 ALA B O 1
ATOM 2328 N N . ALA B 1 152 ? 13.086 -12.312 2.748 1 98.69 152 ALA B N 1
ATOM 2329 C CA . ALA B 1 152 ? 12.234 -11.445 1.937 1 98.69 152 ALA B CA 1
ATOM 2330 C C . ALA B 1 152 ? 11.203 -10.727 2.801 1 98.69 152 ALA B C 1
ATOM 2332 O O . ALA B 1 152 ? 10.781 -11.25 3.838 1 98.69 152 ALA B O 1
ATOM 2333 N N . THR B 1 153 ? 10.883 -9.531 2.377 1 98.38 153 THR B N 1
ATOM 2334 C CA . THR B 1 153 ? 9.867 -8.727 3.051 1 98.38 153 THR B CA 1
ATOM 2335 C C . THR B 1 153 ? 8.859 -8.172 2.045 1 98.38 153 THR B C 1
ATOM 2337 O O . THR B 1 153 ? 9.25 -7.586 1.031 1 98.38 153 THR B O 1
ATOM 2340 N N . ILE B 1 154 ? 7.559 -8.359 2.35 1 98.19 154 ILE B N 1
ATOM 2341 C CA . ILE B 1 154 ? 6.465 -7.867 1.522 1 98.19 154 ILE B CA 1
ATOM 2342 C C . ILE B 1 154 ? 5.535 -6.988 2.361 1 98.19 154 ILE B C 1
ATOM 2344 O O . ILE B 1 154 ? 5.148 -7.367 3.469 1 98.19 154 ILE B O 1
ATOM 2348 N N . PHE B 1 155 ? 5.227 -5.84 1.82 1 97.19 155 PHE B N 1
ATOM 2349 C CA . PHE B 1 155 ? 4.148 -5.031 2.371 1 97.19 155 PHE B CA 1
ATOM 2350 C C . PHE B 1 155 ? 2.881 -5.18 1.536 1 97.19 155 PHE B C 1
ATOM 2352 O O . PHE B 1 155 ? 2.947 -5.273 0.309 1 97.19 155 PHE B O 1
ATOM 2359 N N . LEU B 1 156 ? 1.785 -5.215 2.244 1 95.19 156 LEU B N 1
ATOM 2360 C CA . LEU B 1 156 ? 0.574 -5.445 1.465 1 95.19 156 LEU B CA 1
ATOM 2361 C C . LEU B 1 156 ? -0.572 -4.574 1.972 1 95.19 156 LEU B C 1
ATOM 2363 O O . LEU B 1 156 ? -0.585 -4.176 3.139 1 95.19 156 LEU B O 1
ATOM 2367 N N . SER B 1 157 ? -1.436 -4.242 1.112 1 92.81 157 SER B N 1
ATOM 2368 C CA . SER B 1 157 ? -2.74 -3.668 1.431 1 92.81 157 SER B CA 1
ATOM 2369 C C . SER B 1 157 ? -3.871 -4.602 1.007 1 92.81 157 SER B C 1
ATOM 2371 O O . SER B 1 157 ? -3.779 -5.266 -0.026 1 92.81 157 SER B O 1
ATOM 2373 N N . THR B 1 158 ? -4.844 -4.703 1.835 1 89.06 158 THR B N 1
ATOM 2374 C CA . THR B 1 158 ? -6.008 -5.543 1.57 1 89.06 158 THR B CA 1
ATOM 2375 C C . THR B 1 158 ? -7.281 -4.699 1.529 1 89.06 158 THR B C 1
ATOM 2377 O O . THR B 1 158 ? -7.52 -3.883 2.42 1 89.06 158 THR B O 1
ATOM 2380 N N . GLN B 1 159 ? -8.086 -4.887 0.522 1 81.19 159 GLN B N 1
ATOM 2381 C CA . GLN B 1 159 ? -9.281 -4.059 0.371 1 81.19 159 GLN B CA 1
ATOM 2382 C C . GLN B 1 159 ? -10.438 -4.867 -0.196 1 81.19 159 GLN B C 1
ATOM 2384 O O . GLN B 1 159 ? -10.234 -5.82 -0.948 1 81.19 159 GLN B O 1
#

Sequence (318 aa):
MAEKIGGQYQLETVLDTCPAATGKQSIFINGLPCKNPATVTPSDFKSTKLSSRGDTDNFFRSSTTIVTAADFPGLNTLGLSIARTDLDVDGLVLPQSHPRASELFFVSAGVVIAGFVDSKNQLFQKILKEGDVFVLPRGLLHFCVNAGNEAATIFLSTQMAEKIGGQYQLETVLDTCPAATGKQSIFINGLPCKNPATVTPSDFKSTKLSSRGDTDNFFRSSTTIVTAADFPGLNTLGLSIARTDLDVDGLVLPQSHPRASELFFVSAGVVIAGFVDSKNQLFQKILKEGDVFVLPRGLLHFCVNAGNEAATIFLSTQ

Nearest PDB structures (foldseek):
  2et7-assembly1_A  TM=9.240E-01  e=9.633E-16  Hordeum vulgare
  2ete-assembly1_A  TM=9.255E-01  e=1.141E-15  Hordeum vulgare
  2et1-assembly1_A  TM=9.259E-01  e=1.512E-15  Hordeum vulgare
  5vg3-assembly1_A  TM=8.946E-01  e=5.880E-07  Bacillus subtilis
  2uya-assembly1_A  TM=7.498E-01  e=3.541E-07  Bacillus subtilis

Secondary structure (DSSP, 8-state):
---------------S---B--S-----BSBPPBPPGGG--GGGGEE-TTSSPPP--STTSEEEEEE-TTT-GGGTTT--EEEEEEE-TT-EEEEE--TT--EEEEEEESEEEEEEE-TT--EEEEEEETT-EEEE-TT-EEEEEE-SSS-EEEEEEE-/---------------S---B--S-----BSBPPBPPGGG--GGGGEE-TTSSPPP--STT-EEEEEE-TTT-GGGTTT--EEEEEEE-TT-EEEEE--TT--EEEEEEESEEEEEEE-TT--EEEEEEETT-EEEE-TT-EEEEEE-SSS-EEEEEEE-

Foldseek 3Di:
DPPPPPPPPPPPVPDPAFFADLPPDPDPDQFHGGDDPVPDDPQLADDCQQVDADDLPDPQSKDKAKDDSSRRRRCTNVNKIKMKMKHFAFHKDDWDAAQPKKKKKAWQAAKKKKWWADPVRDIDIDIDHHGDMDIGDHGTTMMMTGPGNGMTMIMMMMD/DPPPPPPPPPPPVPDPAFFADLPPDPDPDQFHGGDDPVPDDPQLADDCQQVDADDLPDPQSKDKAKDDSSRRRRCTNVNKIKMKMKHFAFHKDDWDAAQPKKKKKAWQAAKKKKWWADPVRDIDIDIDHHGDMDIGDHGTTMMMTGPGNGMTMIMMMMD

Organism: Hevea brasiliensis (NCBI:txid3981)

Radius of gyration: 22.37 Å; Cα contacts (8 Å, |Δi|>4): 784; chains: 2; bounding box: 65×70×55 Å

InterPro domains:
  IPR001929 Germin [PR00325] (96-116)
  IPR001929 Germin [PR00325] (126-146)
  IPR001929 Germin [cd02241] (14-155)
  IPR006045 Cupin 1 [PF00190] (50-157)
  IPR006045 Cupin 1 [SM00835] (48-159)
  IPR011051 RmlC-like cupin domain superfamily [SSF51182] (13-155)
  IPR014710 RmlC-like jelly roll fold [G3DSA:2.60.120.10] (11-159)

pLDDT: mean 85.49, std 20.23, range [31.2, 98.88]

Solvent-accessible surface area (backbone atoms only — not comparable to full-atom values): 16822 Å² total; per-residue (Å²): 134,83,78,75,75,73,75,76,72,72,73,73,71,75,66,75,67,48,36,25,40,66,60,93,63,79,72,83,50,98,42,53,60,54,44,62,73,90,71,65,51,48,67,42,28,45,40,61,82,57,46,57,85,58,75,32,91,55,96,47,18,34,25,75,50,78,43,42,33,74,80,28,18,42,38,26,75,70,62,47,34,39,34,33,35,31,22,35,64,71,4,38,48,72,76,45,63,40,80,80,29,27,37,40,40,34,26,75,34,41,28,33,36,40,34,36,34,48,93,85,66,46,78,35,58,48,80,39,39,49,32,20,33,38,53,43,56,46,47,35,41,27,39,36,33,31,70,33,94,47,55,23,34,33,38,33,41,35,63,135,84,76,76,78,74,74,74,74,72,72,73,73,75,66,74,68,47,35,24,40,66,60,93,64,80,69,84,50,98,41,52,60,54,44,61,74,91,71,65,52,49,66,41,28,44,38,62,81,57,46,56,85,60,73,34,92,56,95,46,18,34,24,75,51,77,43,41,35,72,78,29,18,41,38,25,75,70,63,45,36,41,35,32,35,33,22,34,62,69,4,38,49,71,76,44,63,40,79,79,29,28,36,41,41,35,26,74,34,41,28,30,36,40,36,35,34,47,95,85,67,47,78,34,58,49,80,42,41,48,33,22,34,36,51,42,58,47,46,36,43,28,40,37,34,32,70,34,94,48,55,23,34,34,40,34,40,35,63